Protein 6P5S (pdb70)

Radius of gyration: 21.49 Å; Cα contacts (8 Å, |Δi|>4): 583; chains: 1; bounding box: 45×67×58 Å

Secondary structure (DSSP, 8-state):
----SS-EE-SS-EEEEEEEEE--EEEEEEETTSS-EEEEEE--HHHHHHHHHHHHHTS-HHHHTBPPEEEEEE--EEEEEE---EEHHHHHHHTTTPPPPHHHHHHHHHHHHHHHHHHHHTTEE----SGGGEEEEETTTEEEEEEE---TT-EE-----GGG--HHHHHT----TTHHHHHHHHHHHHHHHSS-S---SSHHHHHHHHHHHH-PPPHHHHTT-SSGGGTEEES------EEEPPHHHHHHHH-PPP----S---SSGGGGTTTT--S---HHHHHHHHHHHHHHHHHHHHHT-SSGGGSPPHHHHHTSHHHH-GGGGG-

InterPro domains:
  IPR000719 Protein kinase domain [PF00069] (199-527)
  IPR000719 Protein kinase domain [PS50011] (199-527)
  IPR000719 Protein kinase domain [SM00220] (199-527)
  IPR008271 Serine/threonine-protein kinase, active site [PS00108] (320-332)
  IPR011009 Protein kinase-like domain superfamily [SSF56112] (190-537)
  IPR017441 Protein kinase, ATP binding site [PS00107] (205-228)
  IPR050494 Serine/threonine and dual-specificity kinase [PTHR24058] (128-528)

Foldseek 3Di:
DDDDDWKDDFPPFIWTFDAWDDPCGKTWTDGPPDPFIKIKRQHVLVVQQVVVLVVCQPPDCLVLQAWHWDDWDPPSIMIITGDFDAFQLVVLVVVVLAADALVLLQVLLLSNLSNLVVQVVVQKAQQADARRQKTHRDCPPRNSRIHGYDSSVMDGLCGYDLLLAALCNLQAHRDGNLSVLSSSLQRSVSNRRSHGQQPWPDSLSRQVLLCQAANHPDPVSLVRGPNNVLFWDQPDDVVTPIDGDDQVRNCVVPVDHGDDDDPDRHNYLVVSLPPPDDPPDDDPRVVLSSLLSVQSSVLSVLSNPRPSVSHDHSVVSCVGCNNVVPSVVVD

Structure (mmCIF, N/CA/C/O backbone):
data_6P5S
#
_entry.id   6P5S
#
_cell.length_a   130.155
_cell.length_b   130.155
_cell.length_c   52.253
_cell.angle_alpha   90.00
_cell.angle_beta   90.00
_cell.angle_gamma   120.00
#
_symmetry.space_group_name_H-M   'P 62'
#
loop_
_entity.id
_entity.type
_entity.pdbx_description
1 polymer 'Homeodomain-interacting protein kinase 2'
2 non-polymer '5-[(3-chlorophenyl)amino]benzo[c][2,6]naphthyridine-8-carboxylic acid'
3 water water
#
loop_
_atom_site.group_PDB
_atom_site.id
_atom_site.type_symbol
_atom_site.label_atom_id
_atom_site.label_alt_id
_atom_site.label_comp_id
_atom_site.label_asym_id
_atom_site.label_entity_id
_atom_site.label_seq_id
_atom_site.pdbx_PDB_ins_code
_atom_site.Cartn_x
_atom_site.Cartn_y
_atom_site.Cartn_z
_atom_site.occupancy
_atom_site.B_iso_or_equiv
_atom_site.auth_seq_id
_atom_site.auth_comp_id
_atom_site.auth_asym_id
_atom_site.auth_atom_id
_atom_site.pdbx_PDB_model_num
ATOM 1 N N . GLN A 1 28 ? -39.001 35.004 -26.392 1.00 103.95 185 GLN A N 1
ATOM 2 C CA . GLN A 1 28 ? -37.705 35.519 -25.971 1.00 106.49 185 GLN A CA 1
ATOM 3 C C . GLN A 1 28 ? -37.535 36.992 -26.365 1.00 117.35 185 GLN A C 1
ATOM 4 O O . GLN A 1 28 ? -36.605 37.668 -25.920 1.00 111.53 185 GLN A O 1
ATOM 6 N N . LEU A 1 29 ? -38.448 37.469 -27.202 1.00 126.81 186 LEU A N 1
ATOM 7 C CA . LEU A 1 29 ? -38.599 38.889 -27.549 1.00 133.28 186 LEU A CA 1
ATOM 8 C C . LEU A 1 29 ? -37.303 39.438 -28.168 1.00 136.87 186 LEU A C 1
ATOM 9 O O . LEU A 1 29 ? -36.579 38.711 -28.858 1.00 143.73 186 LEU A O 1
ATOM 14 N N . VAL A 1 30 ? -37.013 40.725 -27.942 1.00 127.10 187 VAL A N 1
ATOM 15 C CA . VAL A 1 30 ? -35.911 41.414 -28.611 1.00 122.99 187 VAL A CA 1
ATOM 16 C C . VAL A 1 30 ? -35.610 42.714 -27.859 1.00 120.57 187 VAL A C 1
ATOM 17 O O . VAL A 1 30 ? -36.118 42.921 -26.752 1.00 117.34 187 VAL A O 1
ATOM 21 N N . GLN A 1 31 ? -34.780 43.595 -28.434 1.00 116.89 188 GLN A N 1
ATOM 22 C CA . GLN A 1 31 ? -34.307 44.789 -27.741 1.00 116.90 188 GLN A CA 1
ATOM 23 C C . GLN A 1 31 ? -34.403 46.008 -28.655 1.00 116.23 188 GLN A C 1
ATOM 24 O O . GLN A 1 31 ? -34.839 45.911 -29.807 1.00 118.53 188 GLN A O 1
ATOM 26 N N . HIS A 1 32 ? -33.988 47.162 -28.100 1.00 107.77 189 HIS A N 1
ATOM 27 C CA . HIS A 1 32 ? -33.842 48.475 -28.741 1.00 108.88 189 HIS A CA 1
ATOM 28 C C . HIS A 1 32 ? -34.050 49.575 -27.703 1.00 110.83 189 HIS A C 1
ATOM 29 O O . HIS A 1 32 ? -33.134 49.882 -26.932 1.00 107.32 189 HIS A O 1
ATOM 31 N N . GLU A 1 33 ? -35.252 50.165 -27.674 1.00 112.29 190 GLU A N 1
ATOM 32 C CA . GLU A 1 33 ? -35.591 51.231 -26.737 1.00 105.62 190 GLU A CA 1
ATOM 33 C C . GLU A 1 33 ? -37.116 51.359 -26.641 1.00 112.70 190 GLU A C 1
ATOM 34 O O . GLU A 1 33 ? -37.814 51.181 -27.641 1.00 113.07 190 GLU A O 1
ATOM 40 N N . VAL A 1 34 ? -37.620 51.579 -25.412 1.00 116.31 191 VAL A N 1
ATOM 41 C CA . VAL A 1 34 ? -38.995 51.990 -25.070 1.00 116.76 191 VAL A CA 1
ATOM 42 C C . VAL A 1 34 ? -40.029 50.855 -25.122 1.00 119.24 191 VAL A C 1
ATOM 43 O O . VAL A 1 34 ? -39.912 49.932 -25.934 1.00 117.27 191 VAL A O 1
ATOM 47 N N . LEU A 1 35 ? -41.036 50.926 -24.235 1.00 117.83 192 LEU A N 1
ATOM 48 C CA . LEU A 1 35 ? -42.198 50.042 -24.088 1.00 111.39 192 LEU A CA 1
ATOM 49 C C . LEU A 1 35 ? -43.293 50.836 -23.377 1.00 112.49 192 LEU A C 1
ATOM 50 O O . LEU A 1 35 ? -43.004 51.817 -22.690 1.00 112.94 192 LEU A O 1
ATOM 52 N N . CYS A 1 36 ? -44.549 50.405 -23.532 1.00 110.44 193 CYS A N 1
ATOM 53 C CA . CYS A 1 36 ? -45.708 51.205 -23.127 1.00 102.20 193 CYS A CA 1
ATOM 54 C C . CYS A 1 36 ? -46.557 50.455 -22.108 1.00 92.45 193 CYS A C 1
ATOM 55 O O . CYS A 1 36 ? -47.058 49.364 -22.393 1.00 96.17 193 CYS A O 1
ATOM 57 N N . SER A 1 37 ? -46.759 51.062 -20.947 1.00 91.41 194 SER A N 1
ATOM 58 C CA . SER A 1 37 ? -47.533 50.453 -19.876 1.00 97.45 194 SER A CA 1
ATOM 59 C C . SER A 1 37 ? -49.013 50.819 -19.959 1.00 106.16 194 SER A C 1
ATOM 60 O O . SER A 1 37 ? -49.439 51.657 -20.757 1.00 108.79 194 SER A O 1
ATOM 63 N N . MET A 1 38 ? -49.805 50.170 -19.100 1.00 106.35 195 MET A N 1
ATOM 64 C CA . MET A 1 38 ? -51.189 50.584 -18.919 1.00 108.75 195 MET A CA 1
ATOM 65 C C . MET A 1 38 ? -51.292 51.934 -18.213 1.00 109.88 195 MET A C 1
ATOM 66 O O . MET A 1 38 ? -52.330 52.593 -18.316 1.00 109.19 195 MET A O 1
ATOM 68 N N . THR A 1 39 ? -50.237 52.364 -17.506 1.00 111.24 196 THR A N 1
ATOM 69 C CA . THR A 1 39 ? -50.254 53.621 -16.758 1.00 106.90 196 THR A CA 1
ATOM 70 C C . THR A 1 39 ? -49.019 54.508 -16.951 1.00 101.44 196 THR A C 1
ATOM 71 O O . THR A 1 39 ? -49.108 55.708 -16.667 1.00 100.03 196 THR A O 1
ATOM 75 N N . ASN A 1 40 ? -47.884 53.978 -17.408 1.00 100.51 197 ASN A N 1
ATOM 76 C CA . ASN A 1 40 ? -46.676 54.780 -17.617 1.00 95.83 197 ASN A CA 1
ATOM 77 C C . ASN A 1 40 ? -46.037 54.363 -18.936 1.00 90.51 197 ASN A C 1
ATOM 78 O O . ASN A 1 40 ? -46.579 53.548 -19.684 1.00 88.57 197 ASN A O 1
ATOM 83 N N . THR A 1 41 ? -44.864 54.926 -19.223 1.00 90.50 198 THR A N 1
ATOM 84 C CA . THR A 1 41 ? -44.050 54.503 -20.355 1.00 87.77 198 THR A CA 1
ATOM 85 C C . THR A 1 41 ? -42.606 54.319 -19.897 1.00 84.15 198 THR A C 1
ATOM 86 O O . THR A 1 41 ? -42.086 55.106 -19.099 1.00 79.88 198 THR A O 1
ATOM 90 N N . TYR A 1 42 ? -41.963 53.273 -20.412 1.00 81.74 199 TYR A N 1
ATOM 91 C CA . TYR A 1 42 ? -40.668 52.818 -19.923 1.00 81.39 199 TYR A CA 1
ATOM 92 C C . TYR A 1 42 ? -39.680 52.729 -21.077 1.00 85.28 199 TYR A C 1
ATOM 93 O O . TYR A 1 42 ? -39.856 51.904 -21.977 1.00 89.08 199 TYR A O 1
ATOM 102 N N . GLU A 1 43 ? -38.635 53.558 -21.042 1.00 79.08 200 GLU A N 1
ATOM 103 C CA . GLU A 1 43 ? -37.562 53.498 -22.030 1.00 73.60 200 GLU A CA 1
ATOM 104 C C . GLU A 1 43 ? -36.476 52.540 -21.548 1.00 78.03 200 GLU A C 1
ATOM 105 O O . GLU A 1 43 ? -35.944 52.698 -20.443 1.00 74.81 200 GLU A O 1
ATOM 111 N N . VAL A 1 44 ? -36.141 51.549 -22.366 1.00 83.23 201 VAL A N 1
ATOM 112 C CA . VAL A 1 44 ? -35.147 50.570 -21.946 1.00 86.52 201 VAL A CA 1
ATOM 113 C C . VAL A 1 44 ? -33.751 51.143 -22.144 1.00 85.29 201 VAL A C 1
ATOM 114 O O . VAL A 1 44 ? -33.493 51.915 -23.074 1.00 80.61 201 VAL A O 1
ATOM 118 N N . LEU A 1 45 ? -32.844 50.793 -21.236 1.00 86.04 202 LEU A N 1
ATOM 119 C CA . LEU A 1 45 ? -31.498 51.340 -21.298 1.00 88.48 202 LEU A CA 1
ATOM 120 C C . LEU A 1 45 ? -30.471 50.214 -21.282 1.00 82.96 202 LEU A C 1
ATOM 121 O O . LEU A 1 45 ? -29.371 50.371 -21.817 1.00 89.66 202 LEU A O 1
ATOM 126 N N . GLU A 1 46 ? -30.812 49.078 -20.677 1.00 74.36 203 GLU A N 1
ATOM 127 C CA . GLU A 1 46 ? -29.811 48.044 -20.452 1.00 78.32 203 GLU A CA 1
ATOM 128 C C . GLU A 1 46 ? -30.472 46.704 -20.180 1.00 73.99 203 GLU A C 1
ATOM 129 O O . GLU A 1 46 ? -31.403 46.608 -19.375 1.00 75.04 203 GLU A O 1
ATOM 135 N N . PHE A 1 47 ? -29.948 45.673 -20.840 1.00 68.58 204 PHE A N 1
ATOM 136 C CA . PHE A 1 47 ? -30.301 44.289 -20.569 1.00 60.22 204 PHE A CA 1
ATOM 137 C C . PHE A 1 47 ? -29.628 43.837 -19.281 1.00 69.20 204 PHE A C 1
ATOM 138 O O . PHE A 1 47 ? -28.476 44.193 -19.011 1.00 75.66 204 PHE A O 1
ATOM 146 N N . LEU A 1 48 ? -30.362 43.064 -18.473 1.00 69.79 205 LEU A N 1
ATOM 147 C CA . LEU A 1 48 ? -29.852 42.597 -17.191 1.00 68.55 205 LEU A CA 1
ATOM 148 C C . LEU A 1 48 ? -29.635 41.088 -17.098 1.00 65.71 205 LEU A C 1
ATOM 149 O O . LEU A 1 48 ? -28.800 40.665 -16.298 1.00 75.20 205 LEU A O 1
ATOM 154 N N . GLY A 1 49 ? -30.360 40.271 -17.851 1.00 69.45 206 GLY A N 1
ATOM 155 C CA . GLY A 1 49 ? -30.145 38.835 -17.793 1.00 75.13 206 GLY A CA 1
ATOM 156 C C . GLY A 1 49 ? -31.349 38.045 -18.258 1.00 78.42 206 GLY A C 1
ATOM 157 O O . GLY A 1 49 ? -32.472 38.549 -18.349 1.00 79.46 206 GLY A O 1
ATOM 158 N N . ARG A 1 50 ? -31.100 36.765 -18.553 1.00 80.69 207 ARG A N 1
ATOM 159 C CA . ARG A 1 50 ? -32.119 35.877 -19.120 1.00 83.64 207 ARG A CA 1
ATOM 160 C C . ARG A 1 50 ? -32.520 34.808 -18.115 1.00 80.51 207 ARG A C 1
ATOM 161 O O . ARG A 1 50 ? -31.715 34.414 -17.275 1.00 74.91 207 ARG A O 1
ATOM 163 N N . GLY A 1 54 ? -37.838 33.648 -18.029 1.00 101.21 211 GLY A N 1
ATOM 164 C CA . GLY A 1 54 ? -37.923 34.879 -18.799 1.00 104.86 211 GLY A CA 1
ATOM 165 C C . GLY A 1 54 ? -36.677 35.751 -18.709 1.00 108.00 211 GLY A C 1
ATOM 166 O O . GLY A 1 54 ? -35.623 35.273 -18.290 1.00 116.49 211 GLY A O 1
ATOM 167 N N . GLN A 1 55 ? -36.798 37.024 -19.096 1.00 98.35 212 GLN A N 1
ATOM 168 C CA . GLN A 1 55 ? -35.701 37.989 -19.080 1.00 85.39 212 GLN A CA 1
ATOM 169 C C . GLN A 1 55 ? -36.060 39.209 -18.224 1.00 78.27 212 GLN A C 1
ATOM 170 O O . GLN A 1 55 ? -37.230 39.475 -17.932 1.00 69.84 212 GLN A O 1
ATOM 172 N N . VAL A 1 56 ? -35.036 39.987 -17.862 1.00 61.68 213 VAL A N 1
ATOM 173 C CA . VAL A 1 56 ? -35.199 41.173 -17.022 1.00 59.55 213 VAL A CA 1
ATOM 174 C C . VAL A 1 56 ? -34.406 42.330 -17.624 1.00 63.10 213 VAL A C 1
ATOM 175 O O . VAL A 1 56 ? -33.227 42.177 -17.959 1.00 65.80 213 VAL A O 1
ATOM 179 N N . VAL A 1 57 ? -35.035 43.495 -17.735 1.00 66.49 214 VAL A N 1
ATOM 180 C CA . VAL A 1 57 ? -34.404 44.646 -18.363 1.00 72.67 214 VAL A CA 1
ATOM 181 C C . VAL A 1 57 ? -34.553 45.876 -17.470 1.00 72.61 214 VAL A C 1
ATOM 182 O O . VAL A 1 57 ? -35.540 46.030 -16.741 1.00 70.84 214 VAL A O 1
ATOM 186 N N . LYS A 1 58 ? -33.543 46.748 -17.523 1.00 67.23 215 LYS A N 1
ATOM 187 C CA . LYS A 1 58 ? -33.518 47.995 -16.774 1.00 63.14 215 LYS A CA 1
ATOM 188 C C . LYS A 1 58 ? -34.148 49.098 -17.619 1.00 74.03 215 LYS A C 1
ATOM 189 O O . LYS A 1 58 ? -33.691 49.354 -18.737 1.00 81.50 215 LYS A O 1
ATOM 195 N N . CYS A 1 59 ? -35.192 49.753 -17.090 1.00 71.47 216 CYS A N 1
ATOM 196 C CA . CYS A 1 59 ? -35.905 50.799 -17.818 1.00 65.46 216 CYS A CA 1
ATOM 197 C C . CYS A 1 59 ? -36.103 52.066 -16.997 1.00 70.16 216 CYS A C 1
ATOM 198 O O . CYS A 1 59 ? -36.243 52.040 -15.769 1.00 65.34 216 CYS A O 1
ATOM 201 N N . TRP A 1 60 ? -36.136 53.183 -17.721 1.00 75.50 217 TRP A N 1
ATOM 202 C CA . TRP A 1 60 ? -36.398 54.494 -17.154 1.00 74.82 217 TRP A CA 1
ATOM 203 C C . TRP A 1 60 ? -37.901 54.740 -17.144 1.00 77.26 217 TRP A C 1
ATOM 204 O O . TRP A 1 60 ? -38.548 54.685 -18.194 1.00 83.11 217 TRP A O 1
ATOM 215 N N . LYS A 1 61 ? -38.457 55.002 -15.965 1.00 71.78 218 LYS A N 1
ATOM 216 C CA . LYS A 1 61 ? -39.862 55.386 -15.872 1.00 71.62 218 LYS A CA 1
ATOM 217 C C . LYS A 1 61 ? -39.987 56.799 -16.428 1.00 72.19 218 LYS A C 1
ATOM 218 O O . LYS A 1 61 ? -39.668 57.775 -15.747 1.00 69.80 218 LYS A O 1
ATOM 224 N N . ARG A 1 62 ? -40.413 56.911 -17.684 1.00 76.33 219 ARG A N 1
ATOM 225 C CA . ARG A 1 62 ? -40.459 58.212 -18.346 1.00 80.00 219 ARG A CA 1
ATOM 226 C C . ARG A 1 62 ? -41.274 59.211 -17.536 1.00 77.25 219 ARG A C 1
ATOM 227 O O . ARG A 1 62 ? -42.326 58.879 -16.985 1.00 82.19 219 ARG A O 1
ATOM 229 N N . GLY A 1 63 ? -40.765 60.441 -17.455 1.00 76.68 220 GLY A N 1
ATOM 230 C CA . GLY A 1 63 ? -41.402 61.507 -16.715 1.00 80.36 220 GLY A CA 1
ATOM 231 C C . GLY A 1 63 ? -40.994 61.598 -15.264 1.00 84.12 220 GLY A C 1
ATOM 232 O O . GLY A 1 63 ? -41.379 62.561 -14.588 1.00 92.17 220 GLY A O 1
ATOM 233 N N . THR A 1 64 ? -40.226 60.629 -14.764 1.00 82.89 221 THR A N 1
ATOM 234 C CA . THR A 1 64 ? -39.823 60.554 -13.365 1.00 74.37 221 THR A CA 1
ATOM 235 C C . THR A 1 64 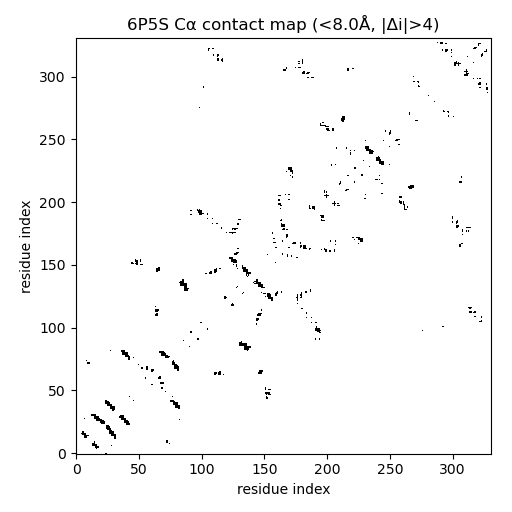? -38.311 60.429 -13.269 1.00 72.87 221 THR A C 1
ATOM 236 O O . THR A 1 64 ? -37.593 60.397 -14.279 1.00 70.34 221 THR A O 1
ATOM 240 N N . ASN A 1 65 ? -37.849 60.325 -12.020 1.00 63.94 222 ASN A N 1
ATOM 241 C CA . ASN A 1 65 ? -36.470 60.051 -11.652 1.00 59.52 222 ASN A CA 1
ATOM 242 C C . ASN A 1 65 ? -36.248 58.586 -11.288 1.00 63.54 222 ASN A C 1
ATOM 243 O O . ASN A 1 65 ? -35.254 58.260 -10.634 1.00 63.79 222 ASN A O 1
ATOM 248 N N . GLU A 1 66 ? -37.150 57.703 -11.685 1.00 63.75 223 GLU A N 1
ATOM 249 C CA . GLU A 1 66 ? -37.108 56.310 -11.261 1.00 58.86 223 GLU A CA 1
ATOM 250 C C . GLU A 1 66 ? -36.539 55.432 -12.367 1.00 61.41 223 GLU A C 1
ATOM 251 O O . GLU A 1 66 ? -36.943 55.541 -13.537 1.00 58.74 223 GLU A O 1
ATOM 253 N N . ILE A 1 67 ? -35.598 54.575 -11.989 1.00 61.76 224 ILE A N 1
ATOM 254 C CA . ILE A 1 67 ? -35.179 53.433 -12.787 1.00 57.86 224 ILE A CA 1
ATOM 255 C C . ILE A 1 67 ? -35.838 52.197 -12.198 1.00 59.14 224 ILE A C 1
ATOM 256 O O . ILE A 1 67 ? -35.869 52.034 -10.971 1.00 61.04 224 ILE A O 1
ATOM 261 N N . VAL A 1 68 ? -36.371 51.327 -13.064 1.00 56.65 225 VAL A N 1
ATOM 262 C CA . VAL A 1 68 ? -37.099 50.141 -12.639 1.00 56.84 225 VAL A CA 1
ATOM 263 C C . VAL A 1 68 ? -36.587 48.931 -13.408 1.00 60.51 225 VAL A C 1
ATOM 264 O O . VAL A 1 68 ? -35.933 49.053 -14.444 1.00 62.84 225 VAL A O 1
ATOM 268 N N . ALA A 1 69 ? -36.859 47.751 -12.859 1.00 60.76 226 ALA A N 1
ATOM 269 C CA . ALA A 1 69 ? -36.522 46.487 -13.495 1.00 59.79 226 ALA A CA 1
ATOM 270 C C . ALA A 1 69 ? -37.806 45.846 -13.972 1.00 69.38 226 ALA A C 1
ATOM 271 O O . ALA A 1 69 ? -38.724 45.630 -13.172 1.00 61.76 226 ALA A O 1
ATOM 273 N N . ILE A 1 70 ? -37.869 45.551 -15.271 1.00 72.14 227 ILE A N 1
ATOM 274 C CA . ILE A 1 70 ? -39.036 44.924 -15.868 1.00 74.32 227 ILE A CA 1
ATOM 275 C C . ILE A 1 70 ? -38.659 43.514 -16.281 1.00 68.76 227 ILE A C 1
ATOM 276 O O . ILE A 1 70 ? -37.651 43.304 -16.967 1.00 70.07 227 ILE A O 1
ATOM 281 N N . LYS A 1 71 ? -39.476 42.555 -15.864 1.00 64.73 228 LYS A N 1
ATOM 282 C CA . LYS A 1 71 ? -39.298 41.148 -16.174 1.00 68.08 228 LYS A CA 1
ATOM 283 C C . LYS A 1 71 ? -40.323 40.734 -17.220 1.00 75.24 228 LYS A C 1
ATOM 284 O O . LYS A 1 71 ? -41.515 41.040 -17.093 1.00 71.09 228 LYS A O 1
ATOM 290 N N . ILE A 1 72 ? -39.853 40.045 -18.249 1.00 81.52 229 ILE A N 1
ATOM 291 C CA . ILE A 1 72 ? -40.656 39.709 -19.419 1.00 78.10 229 ILE A CA 1
ATOM 292 C C . ILE A 1 72 ? -40.640 38.188 -19.554 1.00 77.33 229 ILE A C 1
ATOM 293 O O . ILE A 1 72 ? -39.601 37.594 -19.866 1.00 76.00 229 ILE A O 1
ATOM 298 N N . LEU A 1 73 ? -41.778 37.555 -19.263 1.00 89.97 230 LEU A N 1
ATOM 299 C CA . LEU A 1 73 ? -41.835 36.101 -19.053 1.00 94.30 230 LEU A CA 1
ATOM 300 C C . LEU A 1 73 ? -41.987 35.285 -20.341 1.00 93.79 230 LEU A C 1
ATOM 301 O O . LEU A 1 73 ? -42.059 35.833 -21.437 1.00 98.31 230 LEU A O 1
ATOM 303 N N . ARG A 1 81 ? -48.472 28.668 -17.664 1.00 101.28 238 ARG A N 1
ATOM 304 C CA . ARG A 1 81 ? -49.092 28.502 -16.352 1.00 102.89 238 ARG A CA 1
ATOM 305 C C . ARG A 1 81 ? -48.156 28.914 -15.213 1.00 109.26 238 ARG A C 1
ATOM 306 O O . ARG A 1 81 ? -48.619 29.290 -14.132 1.00 108.17 238 ARG A O 1
ATOM 308 N N . GLN A 1 82 ? -46.841 28.832 -15.453 1.00 113.76 239 GLN A N 1
ATOM 309 C CA . GLN A 1 82 ? -45.862 29.302 -14.475 1.00 109.63 239 GLN A CA 1
ATOM 310 C C . GLN A 1 82 ? -45.873 30.819 -14.334 1.00 113.41 239 GLN A C 1
ATOM 311 O O . GLN A 1 82 ? -45.425 31.339 -13.307 1.00 117.17 239 GLN A O 1
ATOM 313 N N . GLY A 1 83 ? -46.355 31.535 -15.346 1.00 112.67 240 GLY A N 1
ATOM 314 C CA . GLY A 1 83 ? -46.526 32.969 -15.249 1.00 109.53 240 GLY A CA 1
ATOM 315 C C . GLY A 1 83 ? -47.821 33.316 -14.547 1.00 105.58 240 GLY A C 1
ATOM 316 O O . GLY A 1 83 ? -47.904 34.309 -13.819 1.00 103.53 240 GLY A O 1
ATOM 317 N N . GLN A 1 84 ? -48.844 32.489 -14.757 1.00 103.39 241 GLN A N 1
ATOM 318 C CA . GLN A 1 84 ? -50.107 32.692 -14.058 1.00 103.41 241 GLN A CA 1
ATOM 319 C C . GLN A 1 84 ? -49.927 32.555 -12.550 1.00 101.85 241 GLN A C 1
ATOM 320 O O . GLN A 1 84 ? -50.431 33.380 -11.780 1.00 100.28 241 GLN A O 1
ATOM 322 N N . ILE A 1 85 ? -49.201 31.520 -12.106 1.00 98.49 242 ILE A N 1
ATOM 323 C CA . ILE A 1 85 ? -48.968 31.352 -10.672 1.00 96.54 242 ILE A CA 1
ATOM 324 C C . ILE A 1 85 ? -48.150 32.521 -10.128 1.00 90.97 242 ILE A C 1
ATOM 325 O O . ILE A 1 85 ? -48.407 33.014 -9.021 1.00 88.31 242 ILE A O 1
ATOM 330 N N . GLU A 1 86 ? -47.186 33.014 -10.912 1.00 85.35 243 GLU A N 1
ATOM 331 C CA . GLU A 1 86 ? -46.340 34.105 -10.444 1.00 83.72 243 GLU A CA 1
ATOM 332 C C . GLU A 1 86 ? -47.154 35.375 -10.224 1.00 87.88 243 GLU A C 1
ATOM 333 O O . GLU A 1 86 ? -47.145 35.952 -9.131 1.00 85.43 243 GLU A O 1
ATOM 339 N N . VAL A 1 87 ? -47.872 35.820 -11.263 1.00 92.04 244 VAL A N 1
ATOM 340 C CA . VAL A 1 87 ? -48.647 37.060 -11.185 1.00 85.47 244 VAL A CA 1
ATOM 341 C C . VAL A 1 87 ? -49.643 37.003 -10.035 1.00 83.72 244 VAL A C 1
ATOM 342 O O . VAL A 1 87 ? -49.835 37.988 -9.313 1.00 84.84 244 VAL A O 1
ATOM 346 N N . SER A 1 88 ? -50.293 35.853 -9.846 1.00 86.51 245 SER A N 1
ATOM 347 C CA . SER A 1 88 ? -51.238 35.724 -8.744 1.00 91.42 245 SER A CA 1
ATOM 348 C C . SER A 1 88 ? -50.550 35.946 -7.403 1.00 90.84 245 SER A C 1
ATOM 349 O O . SER A 1 88 ? -51.072 36.655 -6.536 1.00 90.07 245 SER A O 1
ATOM 352 N N . ILE A 1 89 ? -49.371 35.352 -7.218 1.00 89.61 246 ILE A N 1
ATOM 353 C CA . ILE A 1 89 ? -48.661 35.486 -5.948 1.00 84.76 246 ILE A CA 1
ATOM 354 C C . ILE A 1 89 ? -48.135 36.905 -5.786 1.00 80.16 246 ILE A C 1
ATOM 355 O O . ILE A 1 89 ? -48.204 37.487 -4.695 1.00 79.79 246 ILE A O 1
ATOM 360 N N . LEU A 1 90 ? -47.610 37.490 -6.866 1.00 76.65 247 LEU A N 1
ATOM 361 C CA . LEU A 1 90 ? -47.245 38.901 -6.825 1.00 74.24 247 LEU A CA 1
ATOM 362 C C . LEU A 1 90 ? -48.449 39.760 -6.461 1.00 81.24 247 LEU A C 1
ATOM 363 O O . LEU A 1 90 ? -48.320 40.747 -5.726 1.00 76.12 247 LEU A O 1
ATOM 368 N N . ALA A 1 91 ? -49.633 39.383 -6.952 1.00 85.24 248 ALA A N 1
ATOM 369 C CA . ALA A 1 91 ? -50.856 40.102 -6.611 1.00 91.18 248 ALA A CA 1
ATOM 370 C C . ALA A 1 91 ? -51.197 39.945 -5.132 1.00 91.33 248 ALA A C 1
ATOM 371 O O . ALA A 1 91 ? -51.484 40.932 -4.446 1.00 90.39 248 ALA A O 1
ATOM 373 N N . ARG A 1 92 ? -51.161 38.709 -4.617 1.00 88.18 249 ARG A N 1
ATOM 374 C CA . ARG A 1 92 ? -51.448 38.485 -3.202 1.00 83.59 249 ARG A CA 1
ATOM 375 C C . ARG A 1 92 ? -50.446 39.183 -2.289 1.00 89.21 249 ARG A C 1
ATOM 376 O O . ARG A 1 92 ? -50.759 39.424 -1.118 1.00 91.68 249 ARG A O 1
ATOM 378 N N . LEU A 1 93 ? -49.251 39.510 -2.792 1.00 89.68 250 LEU A N 1
ATOM 379 C CA . LEU A 1 93 ? -48.265 40.275 -2.033 1.00 87.11 250 LEU A CA 1
ATOM 380 C C . LEU A 1 93 ? -48.316 41.770 -2.323 1.00 87.43 250 LEU A C 1
ATOM 381 O O . LEU A 1 93 ? -47.896 42.562 -1.476 1.00 78.80 250 LEU A O 1
ATOM 386 N N . SER A 1 94 ? -48.808 42.164 -3.500 1.00 94.08 251 SER A N 1
ATOM 387 C CA . SER A 1 94 ? -48.995 43.576 -3.816 1.00 93.12 251 SER A CA 1
ATOM 388 C C . SER A 1 94 ? -49.768 44.303 -2.724 1.00 94.06 251 SER A C 1
ATOM 389 O O . SER A 1 94 ? -49.558 45.503 -2.497 1.00 87.53 251 SER A O 1
ATOM 392 N N . THR A 1 95 ? -50.673 43.599 -2.042 1.00 94.60 252 THR A N 1
ATOM 393 C CA . THR A 1 95 ? -51.440 44.181 -0.951 1.00 96.74 252 THR A CA 1
ATOM 394 C C . THR A 1 95 ? -50.668 44.232 0.358 1.00 93.48 252 THR A C 1
ATOM 395 O O . THR A 1 95 ? -51.128 44.892 1.296 1.00 82.01 252 THR A O 1
ATOM 399 N N . GLU A 1 96 ? -49.527 43.556 0.450 1.00 98.13 253 GLU A N 1
ATOM 400 C CA . GLU A 1 96 ? -48.718 43.558 1.658 1.00 100.13 253 GLU A CA 1
ATOM 401 C C . GLU A 1 96 ? -47.614 44.604 1.549 1.00 97.32 253 GLU A C 1
ATOM 402 O O . GLU A 1 96 ? -47.340 45.158 0.480 1.00 93.43 253 GLU A O 1
ATOM 408 N N . SER A 1 97 ? -46.975 44.874 2.684 1.00 95.19 254 SER A N 1
ATOM 409 C CA . SER A 1 97 ? -45.938 45.899 2.752 1.00 87.24 254 SER A CA 1
ATOM 410 C C . SER A 1 97 ? -44.604 45.300 2.313 1.00 84.16 254 SER A C 1
ATOM 411 O O . SER A 1 97 ? -43.927 44.613 3.084 1.00 87.65 254 SER A O 1
ATOM 414 N N . ALA A 1 98 ? -44.214 45.587 1.069 1.00 76.95 255 ALA A N 1
ATOM 415 C CA . ALA A 1 98 ? -42.950 45.079 0.543 1.00 78.46 255 ALA A CA 1
ATOM 416 C C . ALA A 1 98 ? -41.768 45.541 1.382 1.00 79.64 255 ALA A C 1
ATOM 417 O O . ALA A 1 98 ? -40.828 44.775 1.617 1.00 77.68 255 ALA A O 1
ATOM 419 N N . ASP A 1 99 ? -41.791 46.791 1.842 1.00 80.19 256 ASP A N 1
ATOM 420 C CA . ASP A 1 99 ? -40.653 47.288 2.605 1.00 75.71 256 ASP A CA 1
ATOM 421 C C . ASP A 1 99 ? -40.634 46.704 4.008 1.00 68.38 256 ASP A C 1
ATOM 422 O O . ASP A 1 99 ? -39.559 46.415 4.543 1.00 73.15 256 ASP A O 1
ATOM 427 N N . ASP A 1 100 ? -41.806 46.510 4.616 1.00 70.50 257 ASP A N 1
ATOM 428 C CA . ASP A 1 100 ? -41.847 45.968 5.972 1.00 69.63 257 ASP A CA 1
ATOM 429 C C . ASP A 1 100 ? -41.363 44.525 6.007 1.00 66.71 257 ASP A C 1
ATOM 430 O O . ASP A 1 100 ? -40.667 44.121 6.946 1.00 73.31 257 ASP A O 1
ATOM 435 N N . TYR A 1 101 ? -41.724 43.727 5.006 1.00 65.34 258 TYR A N 1
ATOM 436 C CA . TYR A 1 101 ? -41.397 42.306 5.025 1.00 63.16 258 TYR A CA 1
ATOM 437 C C . TYR A 1 101 ? -40.240 41.954 4.106 1.00 60.32 258 TYR A C 1
ATOM 438 O O . TYR A 1 101 ? -39.938 40.773 3.940 1.00 60.82 258 TYR A O 1
ATOM 447 N N . ASN A 1 102 ? -39.589 42.950 3.507 1.00 60.90 259 ASN A N 1
ATOM 448 C CA . ASN A 1 102 ? -38.327 42.767 2.795 1.00 60.93 259 ASN A CA 1
ATOM 449 C C . ASN A 1 102 ? -38.465 41.873 1.572 1.00 65.72 259 ASN A C 1
ATOM 450 O O . ASN A 1 102 ? -37.558 41.111 1.251 1.00 65.15 259 ASN A O 1
ATOM 455 N N . PHE A 1 103 ? -39.578 41.952 0.863 1.00 64.76 260 PHE A N 1
ATOM 456 C CA . PHE A 1 103 ? -39.637 41.324 -0.440 1.00 65.25 260 PHE A CA 1
ATOM 457 C C . PHE A 1 103 ? -39.771 42.420 -1.486 1.00 64.88 260 PHE A C 1
ATOM 458 O O . PHE A 1 103 ? -40.199 43.536 -1.189 1.00 61.65 260 PHE A O 1
ATOM 466 N N . VAL A 1 104 ? -39.358 42.096 -2.709 1.00 55.64 261 VAL A N 1
ATOM 467 C CA . VAL A 1 104 ? -39.255 43.100 -3.758 1.00 51.19 261 VAL A CA 1
ATOM 468 C C . VAL A 1 104 ? -40.624 43.686 -4.091 1.00 53.71 261 VAL A C 1
ATOM 469 O O . VAL A 1 104 ? -41.636 42.979 -4.173 1.00 57.12 261 VAL A O 1
ATOM 473 N N . ARG A 1 105 ? -40.659 44.997 -4.281 1.00 54.87 262 ARG A N 1
ATOM 474 C CA . ARG A 1 105 ? -41.899 45.686 -4.605 1.00 63.32 262 ARG A CA 1
ATOM 475 C C . ARG A 1 105 ? -42.236 45.483 -6.083 1.00 65.23 262 ARG A C 1
ATOM 476 O O . ARG A 1 105 ? -41.425 45.792 -6.965 1.00 56.95 262 ARG A O 1
ATOM 484 N N . ALA A 1 106 ? -43.428 44.962 -6.352 1.00 65.84 263 ALA A N 1
ATOM 485 C CA . ALA A 1 106 ? -43.945 44.836 -7.709 1.00 71.87 263 ALA A CA 1
ATOM 486 C C . ALA A 1 106 ? -44.956 45.952 -7.950 1.00 76.27 263 ALA A C 1
ATOM 487 O O . ALA A 1 106 ? -45.927 46.084 -7.195 1.00 77.59 263 ALA A O 1
ATOM 489 N N . TYR A 1 107 ? -44.726 46.750 -8.996 1.00 77.96 264 TYR A N 1
ATOM 490 C CA . TYR A 1 107 ? -45.526 47.946 -9.248 1.00 84.04 264 TYR A CA 1
ATOM 491 C C . TYR A 1 107 ? -46.763 47.642 -10.086 1.00 90.87 264 TYR A C 1
ATOM 492 O O . TYR A 1 107 ? -47.893 47.873 -9.642 1.00 100.02 264 TYR A O 1
ATOM 501 N N . GLU A 1 108 ? -46.575 47.124 -11.297 1.00 85.71 265 GLU A N 1
ATOM 502 C CA . GLU A 1 108 ? -47.733 46.852 -12.128 1.00 87.40 265 GLU A CA 1
ATOM 503 C C . GLU A 1 108 ? -47.426 45.719 -13.089 1.00 95.49 265 GLU A C 1
ATOM 504 O O . GLU A 1 108 ? -46.269 45.443 -13.421 1.00 92.66 265 GLU A O 1
ATOM 510 N N . CYS A 1 109 ? -48.496 45.068 -13.528 1.00 102.99 266 CYS A N 1
ATOM 511 C CA . CYS A 1 109 ? -48.440 44.001 -14.510 1.00 105.36 266 CYS A CA 1
ATOM 512 C C . CYS A 1 109 ? -49.141 44.464 -15.781 1.00 111.05 266 CYS A C 1
ATOM 513 O O . CYS A 1 109 ? -50.184 45.123 -15.718 1.00 116.41 266 CYS A O 1
ATOM 516 N N . PHE A 1 110 ? -48.557 44.137 -16.933 1.00 111.41 267 PHE A N 1
ATOM 517 C CA . PHE A 1 110 ? -49.138 44.531 -18.211 1.00 114.59 267 PHE A CA 1
ATOM 518 C C . PHE A 1 110 ? -48.570 43.649 -19.311 1.00 116.01 267 PHE A C 1
ATOM 519 O O . PHE A 1 110 ? -47.360 43.417 -19.354 1.00 118.00 267 PHE A O 1
ATOM 527 N N . GLN A 1 111 ? -49.440 43.163 -20.193 1.00 113.03 268 GLN A N 1
ATOM 528 C CA . GLN A 1 111 ? -48.993 42.371 -21.329 1.00 110.46 268 GLN A CA 1
ATOM 529 C C . GLN A 1 111 ? -48.397 43.275 -22.407 1.00 111.67 268 GLN A C 1
ATOM 530 O O . GLN A 1 111 ? -48.746 44.452 -22.531 1.00 105.54 268 GLN A O 1
ATOM 532 N N . HIS A 1 112 ? -47.484 42.702 -23.194 1.00 117.85 269 HIS A N 1
ATOM 533 C CA . HIS A 1 112 ? -46.776 43.432 -24.251 1.00 119.75 269 HIS A CA 1
ATOM 534 C C . HIS A 1 112 ? -46.044 42.456 -25.183 1.00 124.32 269 HIS A C 1
ATOM 535 O O . HIS A 1 112 ? -46.539 42.098 -26.261 1.00 129.34 269 HIS A O 1
ATOM 542 N N . HIS A 1 115 ? -46.863 38.578 -24.529 1.00 117.67 272 HIS A N 1
ATOM 543 C CA . HIS A 1 115 ? -45.901 38.528 -23.426 1.00 116.41 272 HIS A CA 1
ATOM 544 C C . HIS A 1 115 ? -46.330 39.405 -22.229 1.00 106.73 272 HIS A C 1
ATOM 545 O O . HIS A 1 115 ? -46.639 40.587 -22.382 1.00 104.79 272 HIS A O 1
ATOM 552 N N . THR A 1 116 ? -46.349 38.813 -21.037 1.00 99.02 273 THR A N 1
ATOM 553 C CA . THR A 1 116 ? -46.737 39.520 -19.820 1.00 104.57 273 THR A CA 1
ATOM 554 C C . THR A 1 116 ? -45.497 40.068 -19.117 1.00 99.59 273 THR A C 1
ATOM 555 O O . THR A 1 116 ? -44.532 39.332 -18.890 1.00 87.18 273 THR A O 1
ATOM 559 N N . CYS A 1 117 ? -45.527 41.358 -18.780 1.00 114.02 274 CYS A N 1
ATOM 560 C CA . CYS A 1 117 ? -44.406 42.046 -18.149 1.00 113.39 274 CYS A CA 1
ATOM 561 C C . CYS A 1 117 ? -44.719 42.436 -16.712 1.00 113.00 274 CYS A C 1
ATOM 562 O O . CYS A 1 117 ? -45.869 42.710 -16.354 1.00 121.03 274 CYS A O 1
ATOM 565 N N . LEU A 1 118 ? -43.663 42.484 -15.901 1.00 102.01 275 LEU A N 1
ATOM 566 C CA . LEU A 1 118 ? -43.760 42.792 -14.481 1.00 90.68 275 LEU A CA 1
ATOM 567 C C . LEU A 1 118 ? -42.723 43.858 -14.143 1.00 76.64 275 LEU A C 1
ATOM 568 O O . LEU A 1 118 ? -41.533 43.684 -14.423 1.00 75.36 275 LEU A O 1
ATOM 573 N N . VAL A 1 119 ? -43.175 44.962 -13.563 1.00 64.77 276 VAL A N 1
ATOM 574 C CA . VAL A 1 119 ? -42.327 46.104 -13.239 1.00 71.06 276 VAL A CA 1
ATOM 575 C C . VAL A 1 119 ? -41.930 46.018 -11.766 1.00 68.81 276 VAL A C 1
ATOM 576 O O . VAL A 1 119 ? -42.795 45.933 -10.884 1.00 63.73 276 VAL A O 1
ATOM 580 N N . PHE A 1 120 ? -40.622 46.035 -11.491 1.00 60.64 277 PHE A N 1
ATOM 581 C CA . PHE A 1 120 ? -40.112 45.924 -10.125 1.00 60.26 277 PHE A CA 1
ATOM 582 C C . PHE A 1 120 ? -39.245 47.123 -9.788 1.00 59.99 277 PHE A C 1
ATOM 583 O O . PHE A 1 120 ? -38.661 47.754 -10.671 1.00 61.94 277 PHE A O 1
ATOM 591 N N . GLU A 1 121 ? -39.124 47.412 -8.492 1.00 56.39 278 GLU A N 1
ATOM 592 C CA . GLU A 1 121 ? -38.131 48.392 -8.082 1.00 60.49 278 GLU A CA 1
ATOM 593 C C . GLU A 1 121 ? -36.750 47.908 -8.501 1.00 54.97 278 GLU A C 1
ATOM 594 O O . GLU A 1 121 ? -36.502 46.700 -8.608 1.00 54.89 278 GLU A O 1
ATOM 600 N N . MET A 1 122 ? -35.856 48.867 -8.754 1.00 57.61 279 MET A N 1
ATOM 601 C CA . MET A 1 122 ? -34.466 48.573 -9.069 1.00 61.98 279 MET A CA 1
ATOM 602 C C . MET A 1 122 ? -33.675 48.336 -7.792 1.00 67.08 279 MET A C 1
ATOM 603 O O . MET A 1 122 ? -33.595 49.214 -6.932 1.00 63.73 279 MET A O 1
ATOM 608 N N . LEU A 1 123 ? -33.073 47.163 -7.698 1.00 66.58 280 LEU A N 1
ATOM 609 C CA . LEU A 1 123 ? -32.138 46.794 -6.651 1.00 60.87 280 LEU A CA 1
ATOM 610 C C . LEU A 1 123 ? -30.717 46.814 -7.212 1.00 66.16 280 LEU A C 1
ATOM 611 O O . LEU A 1 123 ? -30.501 46.841 -8.428 1.00 60.32 280 LEU A O 1
ATOM 616 N N . GLU A 1 124 ? -29.734 46.793 -6.315 1.00 60.13 281 GLU A N 1
ATOM 617 C CA . GLU A 1 124 ? -28.354 47.010 -6.741 1.00 62.96 281 GLU A CA 1
ATOM 618 C C . GLU A 1 124 ? -27.557 45.729 -7.013 1.00 58.40 281 GLU A C 1
ATOM 619 O O . GLU A 1 124 ? -26.999 45.571 -8.104 1.00 59.43 281 GLU A O 1
ATOM 625 N N . GLN A 1 125 ? -27.479 44.802 -6.061 1.00 55.97 282 GLN A N 1
ATOM 626 C CA . GLN A 1 125 ? -26.498 43.720 -6.157 1.00 53.97 282 GLN A CA 1
ATOM 627 C C . GLN A 1 125 ? -26.989 42.489 -5.404 1.00 47.87 282 GLN A C 1
ATOM 628 O O . GLN A 1 125 ? -27.420 42.594 -4.250 1.00 55.87 282 GLN A O 1
ATOM 634 N N . ASN A 1 126 ? -26.918 41.323 -6.043 1.00 46.78 283 ASN A N 1
ATOM 635 C CA . ASN A 1 126 ? -27.320 40.118 -5.332 1.00 50.87 283 ASN A CA 1
ATOM 636 C C . ASN A 1 126 ? -26.155 39.631 -4.463 1.00 51.42 283 ASN A C 1
ATOM 637 O O . ASN A 1 126 ? -25.012 40.074 -4.616 1.00 48.53 283 ASN A O 1
ATOM 642 N N . LEU A 1 127 ? -26.454 38.717 -3.534 1.00 48.31 284 LEU A N 1
ATOM 643 C CA . LEU A 1 127 ? -25.463 38.325 -2.530 1.00 52.09 284 LEU A CA 1
ATOM 644 C C . LEU A 1 127 ? -24.255 37.620 -3.143 1.00 53.02 284 LEU A C 1
ATOM 645 O O . LEU A 1 127 ? -23.159 37.683 -2.569 1.00 54.96 284 LEU A O 1
ATOM 650 N N . TYR A 1 128 ? -24.421 36.943 -4.287 1.00 44.60 285 TYR A N 1
ATOM 651 C CA . TYR A 1 128 ? -23.275 36.306 -4.942 1.00 44.58 285 TYR A CA 1
ATOM 652 C C . TYR A 1 128 ? -22.323 37.353 -5.504 1.00 48.64 285 TYR A C 1
ATOM 653 O O . TYR A 1 128 ? -21.110 37.271 -5.305 1.00 46.71 285 TYR A O 1
ATOM 662 N N . ASP A 1 129 ? -22.854 38.330 -6.240 1.00 49.10 286 ASP A N 1
ATOM 663 C CA . ASP A 1 129 ? -22.001 39.376 -6.786 1.00 50.55 286 ASP A CA 1
ATOM 664 C C . ASP A 1 129 ? -21.350 40.190 -5.679 1.00 50.54 286 ASP A C 1
ATOM 665 O O . ASP A 1 129 ? -20.190 40.599 -5.815 1.00 52.20 286 ASP A O 1
ATOM 670 N N . PHE A 1 130 ? -22.057 40.392 -4.561 1.00 45.91 287 PHE A N 1
ATOM 671 C CA . PHE A 1 130 ? -21.450 41.024 -3.388 1.00 49.77 287 PHE A CA 1
ATOM 672 C C . PHE A 1 130 ? -20.232 40.242 -2.899 1.00 50.47 287 PHE A C 1
ATOM 673 O O . PHE A 1 130 ? -19.139 40.801 -2.733 1.00 51.06 287 PHE A O 1
ATOM 681 N N . LEU A 1 131 ? -20.411 38.946 -2.627 1.00 49.76 288 LEU A N 1
ATOM 682 C CA . LEU A 1 131 ? -19.293 38.126 -2.162 1.00 47.46 288 LEU A CA 1
ATOM 683 C C . LEU A 1 131 ? -18.155 38.132 -3.168 1.00 52.39 288 LEU A C 1
ATOM 684 O O . LEU A 1 131 ? -16.985 38.285 -2.802 1.00 53.09 288 LEU A O 1
ATOM 689 N N . LYS A 1 132 ? -18.486 37.932 -4.443 1.00 45.02 289 LYS A N 1
ATOM 690 C CA . LYS A 1 132 ? -17.477 37.892 -5.490 1.00 53.10 289 LYS A CA 1
ATOM 691 C C . LYS A 1 132 ? -16.722 39.204 -5.569 1.00 49.01 289 LYS A C 1
ATOM 692 O O . LYS A 1 132 ? -15.489 39.219 -5.614 1.00 50.50 289 LYS A O 1
ATOM 698 N N . GLN A 1 133 ? -17.455 40.323 -5.604 1.00 50.37 290 GLN A N 1
ATOM 699 C CA . GLN A 1 133 ? -16.827 41.638 -5.595 1.00 50.38 290 GLN A CA 1
ATOM 700 C C . GLN A 1 133 ? -15.950 41.824 -4.364 1.00 60.25 290 GLN A C 1
ATOM 701 O O . GLN A 1 133 ? -15.038 42.652 -4.376 1.00 63.21 290 GLN A O 1
ATOM 707 N N . ASN A 1 134 ? -16.194 41.051 -3.312 1.00 54.58 291 ASN A N 1
ATOM 708 C CA . ASN A 1 134 ? -15.387 41.076 -2.109 1.00 59.53 291 ASN A CA 1
ATOM 709 C C . ASN A 1 134 ? -14.355 39.960 -2.093 1.00 58.81 291 ASN A C 1
ATOM 710 O O . ASN A 1 134 ? -13.824 39.634 -1.024 1.00 49.16 291 ASN A O 1
ATOM 715 N N . LYS A 1 135 ? -14.086 39.353 -3.253 1.00 55.90 292 LYS A N 1
ATOM 716 C CA . LYS A 1 135 ? -13.043 38.339 -3.410 1.00 54.17 292 LYS A CA 1
ATOM 717 C C . LYS A 1 135 ? -13.333 37.101 -2.560 1.00 56.11 292 LYS A C 1
ATOM 718 O O . LYS A 1 135 ? -12.418 36.380 -2.153 1.00 61.79 292 LYS A O 1
ATOM 724 N N . PHE A 1 136 ? -14.626 36.853 -2.309 1.00 51.10 293 PHE A N 1
ATOM 725 C CA . PHE A 1 136 ? -15.110 35.673 -1.582 1.00 47.54 293 PHE A CA 1
ATOM 726 C C . PHE A 1 136 ? -14.516 35.577 -0.169 1.00 53.55 293 PHE A C 1
ATOM 727 O O . PHE A 1 136 ? -14.291 34.494 0.366 1.00 55.55 293 PHE A O 1
ATOM 735 N N . SER A 1 137 ? -14.297 36.717 0.455 1.00 53.23 294 SER A N 1
ATOM 736 C CA . SER A 1 137 ? -13.918 36.721 1.859 1.00 61.98 294 SER A CA 1
ATOM 737 C C . SER A 1 137 ? -15.153 36.572 2.762 1.00 60.69 294 SER A C 1
ATOM 738 O O . SER A 1 137 ? -16.246 37.020 2.413 1.00 53.39 294 SER A O 1
ATOM 741 N N . PRO A 1 138 ? -15.010 35.930 3.925 1.00 57.61 295 PRO A N 1
ATOM 742 C CA . PRO A 1 138 ? -16.165 35.755 4.818 1.00 57.41 295 PRO A CA 1
ATOM 743 C C . PRO A 1 138 ? -16.822 37.086 5.168 1.00 56.95 295 PRO A C 1
ATOM 744 O O . PRO A 1 138 ? -16.182 38.135 5.195 1.00 59.81 295 PRO A O 1
ATOM 748 N N . LEU A 1 139 ? -18.086 37.036 5.417 1.00 57.59 296 LEU A N 1
ATOM 749 C CA . LEU A 1 139 ? -18.767 38.217 5.944 1.00 51.92 296 LEU A CA 1
ATOM 750 C C . LEU A 1 139 ? -18.825 38.126 7.461 1.00 51.84 296 LEU A C 1
ATOM 751 O O . LEU A 1 139 ? -19.218 37.085 7.991 1.00 55.93 296 LEU A O 1
ATOM 756 N N . PRO A 1 140 ? -18.440 39.163 8.204 1.00 47.98 297 PRO A N 1
ATOM 757 C CA . PRO A 1 140 ? -18.536 39.068 9.662 1.00 50.45 297 PRO A CA 1
ATOM 758 C C . PRO A 1 140 ? -19.985 38.946 10.119 1.00 52.50 297 PRO A C 1
ATOM 759 O O . PRO A 1 140 ? -20.918 39.410 9.458 1.00 54.63 297 PRO A O 1
ATOM 763 N N . LEU A 1 141 ? -20.156 38.292 11.270 1.00 52.08 298 LEU A N 1
ATOM 764 C CA . LEU A 1 141 ? -21.483 37.951 11.776 1.00 56.36 298 LEU A CA 1
ATOM 765 C C . LEU A 1 141 ? -22.366 39.183 11.956 1.00 58.43 298 LEU A C 1
ATOM 766 O O . LEU A 1 141 ? -23.582 39.123 11.727 1.00 59.84 298 LEU A O 1
ATOM 771 N N . LYS A 1 142 ? -21.783 40.302 12.386 1.00 55.39 299 LYS A N 1
ATOM 772 C CA . LYS A 1 142 ? -22.581 41.501 12.628 1.00 53.23 299 LYS A CA 1
ATOM 773 C C . LYS A 1 142 ? -23.221 42.023 11.354 1.00 62.14 299 LYS A C 1
ATOM 774 O O . LYS A 1 142 ?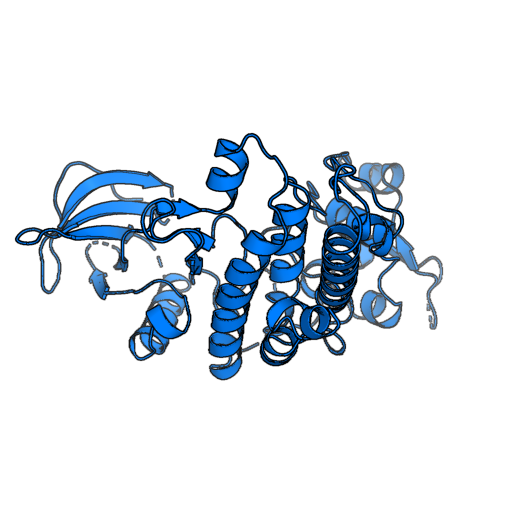 -24.240 42.721 11.414 1.00 65.59 299 LYS A O 1
ATOM 777 N N . TYR A 1 143 ? -22.640 41.723 10.195 1.00 59.51 300 TYR A N 1
ATOM 778 C CA . TYR A 1 143 ? -23.300 42.071 8.948 1.00 56.72 300 TYR A CA 1
ATOM 779 C C . TYR A 1 143 ? -24.187 40.941 8.451 1.00 57.64 300 TYR A C 1
ATOM 780 O O . TYR A 1 143 ? -25.149 41.197 7.725 1.00 55.02 300 TYR A O 1
ATOM 789 N N . ILE A 1 144 ? -23.904 39.698 8.844 1.00 53.74 301 ILE A N 1
ATOM 790 C CA . ILE A 1 144 ? -24.798 38.596 8.496 1.00 51.81 301 ILE A CA 1
ATOM 791 C C . ILE A 1 144 ? -26.135 38.737 9.222 1.00 51.31 301 ILE A C 1
ATOM 792 O O . ILE A 1 144 ? -27.200 38.497 8.644 1.00 50.64 301 ILE A O 1
ATOM 797 N N . ARG A 1 145 ? -26.100 39.133 10.493 1.00 49.90 302 ARG A N 1
ATOM 798 C CA . ARG A 1 145 ? -27.320 39.203 11.298 1.00 49.27 302 ARG A CA 1
ATOM 799 C C . ARG A 1 145 ? -28.445 40.017 10.664 1.00 52.35 302 ARG A C 1
ATOM 800 O O . ARG A 1 145 ? -29.565 39.493 10.564 1.00 54.24 302 ARG A O 1
ATOM 808 N N . PRO A 1 146 ? -28.254 41.275 10.246 1.00 49.95 303 PRO A N 1
ATOM 809 C CA . PRO A 1 146 ? -29.396 41.991 9.660 1.00 51.58 303 PRO A CA 1
ATOM 810 C C . PRO A 1 146 ? -29.880 41.393 8.335 1.00 59.04 303 PRO A C 1
ATOM 811 O O . PRO A 1 146 ? -31.061 41.553 7.997 1.00 54.32 303 PRO A O 1
ATOM 815 N N . VAL A 1 147 ? -29.020 40.711 7.570 1.00 56.08 304 VAL A N 1
ATOM 816 C CA . VAL A 1 147 ? -29.499 40.062 6.347 1.00 50.68 304 VAL A CA 1
ATOM 817 C C . VAL A 1 147 ? -30.407 38.898 6.701 1.00 46.98 304 VAL A C 1
ATOM 818 O O . VAL A 1 147 ? -31.520 38.762 6.170 1.00 50.73 304 VAL A O 1
ATOM 822 N N . LEU A 1 148 ? -29.938 38.039 7.606 1.00 49.17 305 LEU A N 1
ATOM 823 C CA . LEU A 1 148 ? -30.769 36.969 8.136 1.00 48.96 305 LEU A CA 1
ATOM 824 C C . LEU A 1 148 ? -32.113 37.500 8.646 1.00 54.24 305 LEU A C 1
ATOM 825 O O . LEU A 1 148 ? -33.174 36.951 8.323 1.00 56.48 305 LEU A O 1
ATOM 830 N N . GLN A 1 149 ? -32.085 38.581 9.442 1.00 56.68 306 GLN A N 1
ATOM 831 C CA . GLN A 1 149 ? -33.314 39.096 10.049 1.00 57.40 306 GLN A CA 1
ATOM 832 C C . GLN A 1 149 ? -34.308 39.553 8.991 1.00 59.27 306 GLN A C 1
ATOM 833 O O . GLN A 1 149 ? -35.526 39.402 9.158 1.00 54.17 306 GLN A O 1
ATOM 839 N N . GLN A 1 150 ? -33.815 40.159 7.918 1.00 53.43 307 GLN A N 1
ATOM 840 C CA . GLN A 1 150 ? -34.720 40.585 6.863 1.00 52.46 307 GLN A CA 1
ATOM 841 C C . GLN A 1 150 ? -35.271 39.394 6.080 1.00 54.94 307 GLN A C 1
ATOM 842 O O . GLN A 1 150 ? -36.443 39.404 5.679 1.00 56.42 307 GLN A O 1
ATOM 848 N N . VAL A 1 151 ? -34.456 38.361 5.841 1.00 53.38 308 VAL A N 1
ATOM 849 C CA . VAL A 1 151 ? -34.939 37.260 5.010 1.00 48.29 308 VAL A CA 1
ATOM 850 C C . VAL A 1 151 ? -35.859 36.355 5.810 1.00 45.95 308 VAL A C 1
ATOM 851 O O . VAL A 1 151 ? -36.904 35.923 5.313 1.00 51.28 308 VAL A O 1
ATOM 855 N N . ALA A 1 152 ? -35.487 36.052 7.053 1.00 44.16 309 ALA A N 1
ATOM 856 C CA . ALA A 1 152 ? -36.396 35.343 7.949 1.00 52.93 309 ALA A CA 1
ATOM 857 C C . ALA A 1 152 ? -37.736 36.067 8.089 1.00 58.75 309 ALA A C 1
ATOM 858 O O . ALA A 1 152 ? -38.791 35.423 8.188 1.00 54.29 309 ALA A O 1
ATOM 860 N N . THR A 1 153 ? -37.719 37.385 8.068 1.00 55.73 310 THR A N 1
ATOM 861 C CA . THR A 1 153 ? -38.960 38.175 8.189 1.00 55.17 310 THR A CA 1
ATOM 862 C C . THR A 1 153 ? -39.824 37.918 6.958 1.00 52.33 310 THR A C 1
ATOM 863 O O . THR A 1 153 ? -41.006 37.648 7.098 1.00 57.82 310 THR A O 1
ATOM 867 N N . ALA A 1 154 ? -39.218 37.967 5.786 1.00 50.81 311 ALA A N 1
ATOM 868 C CA . ALA A 1 154 ? -39.948 37.686 4.537 1.00 50.86 311 ALA A CA 1
ATOM 869 C C . ALA A 1 154 ? -40.511 36.266 4.571 1.00 56.89 311 ALA A C 1
ATOM 870 O O . ALA A 1 154 ? -41.646 36.093 4.173 1.00 55.79 311 ALA A O 1
ATOM 872 N N . LEU A 1 155 ? -39.729 35.302 5.047 1.00 57.76 312 LEU A N 1
ATOM 873 C CA . LEU A 1 155 ? -40.185 33.902 5.137 1.00 55.58 312 LEU A CA 1
ATOM 874 C C . LEU A 1 155 ? -41.349 33.812 6.116 1.00 60.59 312 LEU A C 1
ATOM 875 O O . LEU A 1 155 ? -42.230 33.061 5.858 1.00 57.72 312 LEU A O 1
ATOM 880 N N . MET A 1 156 ? -41.321 34.558 7.207 1.00 58.40 313 MET A N 1
ATOM 881 C CA . MET A 1 156 ? -42.445 34.536 8.165 1.00 56.10 313 MET A CA 1
ATOM 882 C C . MET A 1 156 ? -43.700 35.031 7.454 1.00 58.22 313 MET A C 1
ATOM 883 O O . MET A 1 156 ? -44.725 34.401 7.554 1.00 59.67 313 MET A O 1
ATOM 888 N N . LYS A 1 157 ? -43.567 36.120 6.691 1.00 59.64 314 LYS A N 1
ATOM 889 C CA . LYS A 1 157 ? -44.712 36.692 5.931 1.00 60.88 314 LYS A CA 1
ATOM 890 C C . LYS A 1 157 ? -45.230 35.655 4.926 1.00 65.74 314 LYS A C 1
ATOM 891 O O . LYS A 1 157 ? -46.463 35.546 4.776 1.00 68.26 314 LYS A O 1
ATOM 897 N N . LEU A 1 158 ? -44.320 34.928 4.267 1.00 60.66 315 LEU A N 1
ATOM 898 C CA . LEU A 1 158 ? -44.704 33.904 3.267 1.00 61.59 315 LEU A CA 1
ATOM 899 C C . LEU A 1 158 ? -45.394 32.732 3.952 1.00 60.60 315 LEU A C 1
ATOM 900 O O . LEU A 1 158 ? -46.366 32.284 3.435 1.00 61.98 315 LEU A O 1
ATOM 905 N N . LYS A 1 159 ? -44.905 32.294 5.102 1.00 67.40 316 LYS A N 1
ATOM 906 C CA . LYS A 1 159 ? -45.491 31.131 5.804 1.00 66.93 316 LYS A CA 1
ATOM 907 C C . LYS A 1 159 ? -46.876 31.500 6.301 1.00 73.11 316 LYS A C 1
ATOM 908 O O . LYS A 1 159 ? -47.742 30.660 6.276 1.00 74.47 316 LYS A O 1
ATOM 914 N N . SER A 1 160 ? -47.049 32.741 6.730 1.00 69.92 317 SER A N 1
ATOM 915 C CA . SER A 1 160 ? -48.378 33.185 7.187 1.00 76.53 317 SER A CA 1
ATOM 916 C C . SER A 1 160 ? -49.354 33.167 6.013 1.00 75.69 317 SER A C 1
ATOM 917 O O . SER A 1 160 ? -50.486 32.847 6.245 1.00 77.84 317 SER A O 1
ATOM 920 N N . LEU A 1 161 ? -48.921 33.491 4.802 1.00 71.16 318 LEU A N 1
ATOM 921 C CA . LEU A 1 161 ? -49.850 33.401 3.652 1.00 72.95 318 LEU A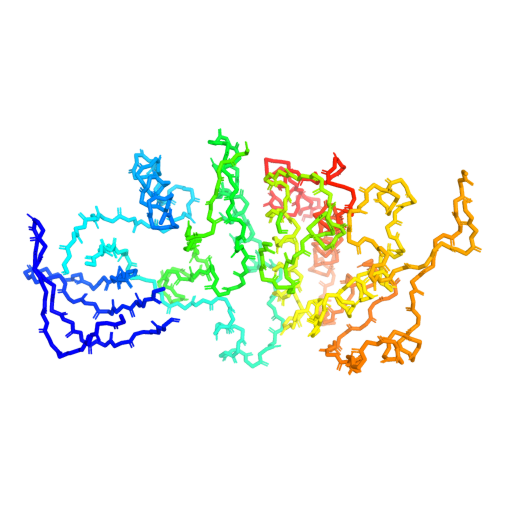 CA 1
ATOM 922 C C . LEU A 1 161 ? -49.883 32.005 3.024 1.00 72.91 318 LEU A C 1
ATOM 923 O O . LEU A 1 161 ? -50.412 31.909 1.951 1.00 74.85 318 LEU A O 1
ATOM 928 N N . GLY A 1 162 ? -49.345 30.972 3.658 1.00 71.00 319 GLY A N 1
ATOM 929 C CA . GLY A 1 162 ? -49.321 29.651 3.066 1.00 69.28 319 GLY A CA 1
ATOM 930 C C . GLY A 1 162 ? -48.471 29.522 1.822 1.00 74.22 319 GLY A C 1
ATOM 931 O O . GLY A 1 162 ? -48.719 28.630 1.000 1.00 75.74 319 GLY A O 1
ATOM 932 N N . LEU A 1 163 ? -47.463 30.376 1.664 1.00 68.23 320 LEU A N 1
ATOM 933 C CA . LEU A 1 163 ? -46.677 30.434 0.439 1.00 68.38 320 LEU A CA 1
ATOM 934 C C . LEU A 1 163 ? -45.310 29.793 0.643 1.00 67.60 320 LEU A C 1
ATOM 935 O O . LEU A 1 163 ? -44.690 29.945 1.702 1.00 68.89 320 LEU A O 1
ATOM 940 N N . ILE A 1 164 ? -44.860 29.066 -0.382 1.00 58.36 321 ILE A N 1
ATOM 941 C CA . ILE A 1 164 ? -43.505 28.539 -0.481 1.00 59.91 321 ILE A CA 1
ATOM 942 C C . ILE A 1 164 ? -42.774 29.360 -1.527 1.00 52.44 321 ILE A C 1
ATOM 943 O O . ILE A 1 164 ? -43.297 29.573 -2.627 1.00 63.01 321 ILE A O 1
ATOM 948 N N . HIS A 1 165 ? -41.568 29.824 -1.198 1.00 50.76 322 HIS A N 1
ATOM 949 C CA . HIS A 1 165 ? -40.779 30.556 -2.191 1.00 51.76 322 HIS A CA 1
ATOM 950 C C . HIS A 1 165 ? -40.122 29.605 -3.199 1.00 51.47 322 HIS A C 1
ATOM 951 O O . HIS A 1 165 ? -40.191 29.826 -4.415 1.00 54.52 322 HIS A O 1
ATOM 958 N N . ALA A 1 166 ? -39.447 28.565 -2.703 1.00 50.13 323 ALA A N 1
ATOM 959 C CA . ALA A 1 166 ? -38.891 27.454 -3.480 1.00 51.08 323 ALA A CA 1
ATOM 960 C C . ALA A 1 166 ? -37.732 27.837 -4.398 1.00 50.36 323 ALA A C 1
ATOM 961 O O . ALA A 1 166 ? -37.296 27.004 -5.195 1.00 51.57 323 ALA A O 1
ATOM 963 N N . ASP A 1 167 ? -37.204 29.057 -4.323 1.00 47.37 324 ASP A N 1
ATOM 964 C CA . ASP A 1 167 ? -35.933 29.305 -4.996 1.00 50.62 324 ASP A CA 1
ATOM 965 C C . ASP A 1 167 ? -35.107 30.314 -4.220 1.00 50.20 324 ASP A C 1
ATOM 966 O O . ASP A 1 167 ? -34.479 31.204 -4.800 1.00 49.08 324 ASP A O 1
ATOM 971 N N . LEU A 1 168 ? -35.077 30.176 -2.894 1.00 48.94 325 LEU A N 1
ATOM 972 C CA . LEU A 1 168 ? -34.267 31.062 -2.065 1.00 48.99 325 LEU A CA 1
ATOM 973 C C . LEU A 1 168 ? -32.788 30.704 -2.199 1.00 46.88 325 LEU A C 1
ATOM 974 O O . LEU A 1 168 ? -32.395 29.556 -1.987 1.00 48.29 325 LEU A O 1
ATOM 979 N N . LYS A 1 169 ? -31.956 31.689 -2.532 1.00 46.11 326 LYS A N 1
ATOM 980 C CA . LYS A 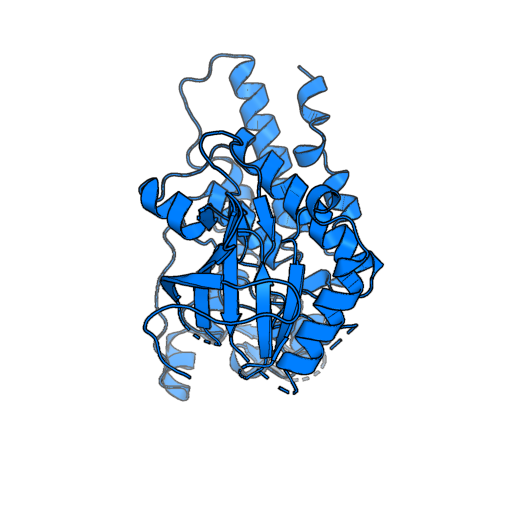1 169 ? -30.548 31.459 -2.860 1.00 45.34 326 LYS A CA 1
ATOM 981 C C . LYS A 1 169 ? -29.895 32.830 -2.958 1.00 49.15 326 LYS A C 1
ATOM 982 O O . LYS A 1 169 ? -30.618 33.829 -3.018 1.00 48.32 326 LYS A O 1
ATOM 988 N N . PRO A 1 170 ? -28.556 32.941 -2.963 1.00 52.81 327 PRO A N 1
ATOM 989 C CA . PRO A 1 170 ? -27.949 34.290 -2.947 1.00 47.62 327 PRO A CA 1
ATOM 990 C C . PRO A 1 170 ? -28.323 35.157 -4.137 1.00 51.22 327 PRO A C 1
ATOM 991 O O . PRO A 1 170 ? -28.502 36.370 -3.966 1.00 50.08 327 PRO A O 1
ATOM 995 N N . GLU A 1 171 ? -28.439 34.580 -5.344 1.00 42.05 328 GLU A N 1
ATOM 996 C CA . GLU A 1 171 ? -28.884 35.368 -6.482 1.00 45.37 328 GLU A CA 1
ATOM 997 C C . GLU A 1 171 ? -30.286 35.932 -6.285 1.00 47.29 328 GLU A C 1
ATOM 998 O O . GLU A 1 171 ? -30.603 36.955 -6.903 1.00 47.32 328 GLU A O 1
ATOM 1004 N N . ASN A 1 172 ? -31.124 35.316 -5.434 1.00 48.18 329 ASN A N 1
ATOM 1005 C CA . ASN A 1 172 ? -32.491 35.788 -5.205 1.00 41.72 329 ASN A CA 1
ATOM 1006 C C . ASN A 1 172 ? -32.634 36.666 -3.964 1.00 49.32 329 ASN A C 1
ATOM 1007 O O . ASN A 1 172 ? -33.753 36.871 -3.480 1.00 49.51 329 ASN A O 1
ATOM 1012 N N . ILE A 1 173 ? -31.531 37.224 -3.469 1.00 46.38 330 ILE A N 1
ATOM 1013 C CA . ILE A 1 173 ? -31.531 38.161 -2.352 1.00 46.08 330 ILE A CA 1
ATOM 1014 C C . ILE A 1 173 ? -30.664 39.330 -2.784 1.00 48.25 330 ILE A C 1
ATOM 1015 O O . ILE A 1 173 ? -29.473 39.151 -3.046 1.00 47.26 330 ILE A O 1
ATOM 1020 N N . MET A 1 174 ? -31.242 40.522 -2.876 1.00 52.53 331 MET A N 1
ATOM 1021 C CA . MET A 1 174 ? -30.508 41.639 -3.454 1.00 52.35 331 MET A CA 1
ATOM 1022 C C . MET A 1 174 ? -30.413 42.785 -2.469 1.00 50.94 331 MET A C 1
ATOM 1023 O O . MET A 1 174 ? -31.397 43.153 -1.823 1.00 53.72 331 MET A O 1
ATOM 1028 N N . LEU A 1 175 ? -29.226 43.365 -2.409 1.00 45.27 332 LEU A N 1
ATOM 1029 C CA . LEU A 1 175 ? -29.005 44.578 -1.644 1.00 53.20 332 LEU A CA 1
ATOM 1030 C C . LEU A 1 175 ? -29.651 45.753 -2.358 1.00 56.90 332 LEU A C 1
ATOM 1031 O O . LEU A 1 175 ? -29.432 45.961 -3.552 1.00 58.56 332 LEU A O 1
ATOM 1036 N N . VAL A 1 176 ? -30.468 46.503 -1.629 1.00 56.88 333 VAL A N 1
ATOM 1037 C CA . VAL A 1 176 ? -31.158 47.648 -2.213 1.00 60.14 333 VAL A CA 1
ATOM 1038 C C . VAL A 1 176 ? -30.152 48.705 -2.653 1.00 62.87 333 VAL A C 1
ATOM 1039 O O . VAL A 1 176 ? -30.176 49.176 -3.794 1.00 61.96 333 VAL A O 1
ATOM 1043 N N . ASP A 1 177 ? -29.232 49.069 -1.758 1.00 61.64 334 ASP A N 1
ATOM 1044 C CA . ASP A 1 177 ? -28.222 50.091 -1.996 1.00 70.03 334 ASP A CA 1
ATOM 1045 C C . ASP A 1 177 ? -27.069 49.882 -1.024 1.00 69.39 334 ASP A C 1
ATOM 1046 O O . ASP A 1 177 ? -27.112 50.405 0.096 1.00 71.90 334 ASP A O 1
ATOM 1051 N N . PRO A 1 178 ? -26.018 49.153 -1.411 1.00 63.32 335 PRO A N 1
ATOM 1052 C CA . PRO A 1 178 ? -24.970 48.798 -0.439 1.00 67.06 335 PRO A CA 1
ATOM 1053 C C . PRO A 1 178 ? -24.186 49.984 0.080 1.00 77.66 335 PRO A C 1
ATOM 1054 O O . PRO A 1 178 ? -23.444 49.823 1.056 1.00 84.07 335 PRO A O 1
ATOM 1058 N N . SER A 1 179 ? -24.328 51.164 -0.520 1.00 83.35 336 SER A N 1
ATOM 1059 C CA . SER A 1 179 ? -23.581 52.339 -0.084 1.00 83.07 336 SER A CA 1
ATOM 1060 C C . SER A 1 179 ? -24.409 53.306 0.753 1.00 78.87 336 SER A C 1
ATOM 1061 O O . SER A 1 179 ? -23.904 53.830 1.744 1.00 86.96 336 SER A O 1
ATOM 1064 N N . ARG A 1 180 ? -25.672 53.556 0.399 1.00 75.53 337 ARG A N 1
ATOM 1065 C CA . ARG A 1 180 ? -26.510 54.457 1.185 1.00 74.79 337 ARG A CA 1
ATOM 1066 C C . ARG A 1 180 ? -27.464 53.726 2.125 1.00 77.80 337 ARG A C 1
ATOM 1067 O O . ARG A 1 180 ? -28.047 54.371 3.000 1.00 77.90 337 ARG A O 1
ATOM 1069 N N . GLN A 1 181 ? -27.658 52.413 1.959 1.00 78.34 338 GLN A N 1
ATOM 1070 C CA . GLN A 1 181 ? -28.455 51.602 2.890 1.00 73.16 338 GLN A CA 1
ATOM 1071 C C . GLN A 1 181 ? -27.776 50.253 3.084 1.00 66.31 338 GLN A C 1
ATOM 1072 O O . GLN A 1 181 ? -28.296 49.212 2.663 1.00 67.18 338 GLN A O 1
ATOM 1078 N N . PRO A 1 182 ? -26.613 50.231 3.740 1.00 68.00 339 PRO A N 1
ATOM 1079 C CA . PRO A 1 182 ? -25.805 49.003 3.785 1.00 70.75 339 PRO A CA 1
ATOM 1080 C C . PRO A 1 182 ? -26.556 47.826 4.395 1.00 63.49 339 PRO A C 1
ATOM 1081 O O . PRO A 1 182 ? -27.160 47.930 5.464 1.00 62.90 339 PRO A O 1
ATOM 1085 N N . TYR A 1 183 ? -26.520 46.703 3.681 1.00 60.52 340 TYR A N 1
ATOM 1086 C CA . TYR A 1 183 ? -27.049 45.415 4.122 1.00 56.80 340 TYR A CA 1
ATOM 1087 C C . TYR A 1 183 ? -28.569 45.404 4.249 1.00 50.05 340 TYR A C 1
ATOM 1088 O O . TYR A 1 183 ? -29.133 44.456 4.798 1.00 59.78 340 TYR A O 1
ATOM 1097 N N . ARG A 1 184 ? -29.265 46.398 3.703 1.00 56.14 341 ARG A N 1
ATOM 1098 C CA . ARG A 1 184 ? -30.703 46.261 3.491 1.00 57.52 341 ARG A CA 1
ATOM 1099 C C . ARG A 1 184 ? -30.960 45.400 2.257 1.00 52.17 341 ARG A C 1
ATOM 1100 O O . ARG A 1 184 ? -30.446 45.691 1.173 1.00 51.83 341 ARG A O 1
ATOM 1108 N N . VAL A 1 185 ? -31.774 44.348 2.407 1.00 51.85 342 VAL A N 1
ATOM 1109 C CA . VAL A 1 185 ? -31.977 43.397 1.318 1.00 52.54 342 VAL A CA 1
ATOM 1110 C C . VAL A 1 185 ? -33.455 43.220 1.019 1.00 59.12 342 VAL A C 1
ATOM 1111 O O . VAL A 1 185 ? -34.321 43.439 1.874 1.00 57.54 342 VAL A O 1
ATOM 1115 N N . LYS A 1 186 ? -33.726 42.779 -0.210 1.00 54.64 343 LYS A N 1
ATOM 1116 C CA . LYS A 1 186 ? -35.040 42.339 -0.654 1.00 51.22 343 LYS A CA 1
ATOM 1117 C C . LYS A 1 186 ? -34.936 40.930 -1.213 1.00 52.99 343 LYS A C 1
ATOM 1118 O O . LYS A 1 186 ? -33.999 40.613 -1.953 1.00 49.67 343 LYS A O 1
ATOM 1124 N N . VAL A 1 187 ? -35.914 40.095 -0.888 1.00 57.04 344 VAL A N 1
ATOM 1125 C CA . VAL A 1 187 ? -36.052 38.812 -1.561 1.00 50.69 344 VAL A CA 1
ATOM 1126 C C . VAL A 1 187 ? -36.754 39.052 -2.890 1.00 51.55 344 VAL A C 1
ATOM 1127 O O . VAL A 1 187 ? -37.726 39.816 -2.955 1.00 52.70 344 VAL A O 1
ATOM 1131 N N . ILE A 1 188 ? -36.259 38.414 -3.957 1.00 47.54 345 ILE A N 1
ATOM 1132 C CA . ILE A 1 188 ? -36.852 38.531 -5.287 1.00 56.30 345 ILE A CA 1
ATOM 1133 C C . ILE A 1 188 ? -37.268 37.161 -5.811 1.00 57.28 345 ILE A C 1
ATOM 1134 O O . ILE A 1 188 ? -37.099 36.142 -5.136 1.00 49.60 345 ILE A O 1
ATOM 1139 N N . ASP A 1 189 ? -37.820 37.146 -7.025 1.00 65.54 346 ASP A N 1
ATOM 1140 C CA . ASP A 1 189 ? -38.065 35.943 -7.824 1.00 67.11 346 ASP A CA 1
ATOM 1141 C C . ASP A 1 189 ? -39.083 34.989 -7.208 1.00 62.16 346 ASP A C 1
ATOM 1142 O O . ASP A 1 189 ? -38.717 33.985 -6.589 1.00 57.87 346 ASP A O 1
ATOM 1147 N N . PHE A 1 190 ? -40.366 35.268 -7.421 1.00 60.42 347 PHE A N 1
ATOM 1148 C CA . PHE A 1 190 ? -41.433 34.360 -7.040 1.00 65.09 347 PHE A CA 1
ATOM 1149 C C . PHE A 1 190 ? -41.888 33.497 -8.213 1.00 63.86 347 PHE A C 1
ATOM 1150 O O . PHE A 1 190 ? -43.010 32.979 -8.199 1.00 66.29 347 PHE A O 1
ATOM 1158 N N . GLY A 1 191 ? -41.028 33.322 -9.221 1.00 65.95 348 GLY A N 1
ATOM 1159 C CA . GLY A 1 191 ? -41.391 32.495 -10.362 1.00 73.40 348 GLY A CA 1
ATOM 1160 C C . GLY A 1 191 ? -41.600 31.038 -9.999 1.00 72.97 348 GLY A C 1
ATOM 1161 O O . GLY A 1 191 ? -42.415 30.352 -10.620 1.00 79.99 348 GLY A O 1
ATOM 1162 N N . SER A 1 192 ? -40.885 30.554 -8.984 1.00 59.42 349 SER A N 1
ATOM 1163 C CA . SER A 1 192 ? -41.029 29.198 -8.475 1.00 61.11 349 SER A CA 1
ATOM 1164 C C . SER A 1 192 ? -41.994 29.113 -7.306 1.00 57.60 349 SER A C 1
ATOM 1165 O O . SER A 1 192 ? -42.230 28.012 -6.789 1.00 56.51 349 SER A O 1
ATOM 1168 N N . ALA A 1 193 ? -42.530 30.243 -6.860 1.00 56.47 350 ALA A N 1
ATOM 1169 C CA . ALA A 1 193 ? -43.315 30.267 -5.641 1.00 62.34 350 ALA A CA 1
ATOM 1170 C C . ALA A 1 193 ? -44.606 29.476 -5.822 1.00 67.04 350 ALA A C 1
ATOM 1171 O O . ALA A 1 193 ? -45.125 29.326 -6.930 1.00 71.74 350 ALA A O 1
ATOM 1173 N N . SER A 1 194 ? -45.142 28.991 -4.706 1.00 65.55 351 SER A N 1
ATOM 1174 C CA . SER A 1 194 ? -46.303 28.122 -4.774 1.00 70.37 351 SER A CA 1
ATOM 1175 C C . SER A 1 194 ? -47.025 28.129 -3.437 1.00 71.33 351 SER A C 1
ATOM 1176 O O . SER A 1 194 ? -46.448 28.459 -2.400 1.00 73.80 351 SER A O 1
ATOM 1179 N N . HIS A 1 195 ? -48.298 27.750 -3.476 1.00 72.77 352 HIS A N 1
ATOM 1180 C CA . HIS A 1 195 ? -49.063 27.495 -2.266 1.00 79.56 352 HIS A CA 1
ATOM 1181 C C . HIS A 1 195 ? -48.887 26.041 -1.831 1.00 85.00 352 HIS A C 1
ATOM 1182 O O . HIS A 1 195 ? -48.545 25.168 -2.631 1.00 86.02 352 HIS A O 1
ATOM 1189 N N . VAL A 1 196 ? -49.118 25.792 -0.545 1.00 89.65 353 VAL A N 1
ATOM 1190 C CA . VAL A 1 196 ? -48.938 24.454 0.024 1.00 98.51 353 VAL A CA 1
ATOM 1191 C C . VAL A 1 196 ? -49.743 23.391 -0.729 1.00 99.81 353 VAL A C 1
ATOM 1192 O O . VAL A 1 196 ? -50.943 23.223 -0.506 1.00 100.76 353 VAL A O 1
ATOM 1196 N N . THR A 1 203 ? -41.914 17.438 -6.493 1.00 87.98 360 THR A N 1
ATOM 1197 C CA . THR A 1 203 ? -41.192 17.600 -7.753 1.00 87.91 360 THR A CA 1
ATOM 1198 C C . THR A 1 203 ? -39.734 18.021 -7.557 1.00 88.53 360 THR A C 1
ATOM 1199 O O . THR A 1 203 ? -39.074 17.607 -6.602 1.00 93.72 360 THR A O 1
ATOM 1219 N N . LEU A 1 205 ? -37.467 21.035 -7.099 1.00 52.82 362 LEU A N 1
ATOM 1220 C CA . LEU A 1 205 ? -37.521 22.436 -6.743 1.00 53.13 362 LEU A CA 1
ATOM 1221 C C . LEU A 1 205 ? -36.185 22.890 -6.205 1.00 52.42 362 LEU A C 1
ATOM 1222 O O . LEU A 1 205 ? -35.323 22.068 -5.902 1.00 51.84 362 LEU A O 1
ATOM 1227 N N . GLN A 1 206 ? -36.045 24.209 -6.081 1.00 50.50 363 GLN A N 1
ATOM 1228 C CA . GLN A 1 206 ? -34.890 24.849 -5.480 1.00 44.45 363 GLN A CA 1
ATOM 1229 C C . GLN A 1 206 ? -33.638 24.688 -6.322 1.00 48.49 363 GLN A C 1
ATOM 1230 O O . GLN A 1 206 ? -33.507 23.751 -7.121 1.00 48.32 363 GLN A O 1
ATOM 1236 N N . SER A 1 207 ? -32.723 25.624 -6.140 1.00 46.59 364 SER A N 1
ATOM 1237 C CA . SER A 1 207 ? -31.386 25.542 -6.703 1.00 50.06 364 SER A CA 1
ATOM 1238 C C . SER A 1 207 ? -30.549 24.570 -5.874 1.00 47.23 364 SER A C 1
ATOM 1239 O O . SER A 1 207 ? -30.590 24.596 -4.638 1.00 46.82 364 SER A O 1
ATOM 1242 N N . ARG A 1 208 ? -29.760 23.735 -6.559 1.00 44.58 365 ARG A N 1
ATOM 1243 C CA . ARG A 1 208 ? -29.275 22.496 -5.947 1.00 41.41 365 ARG A CA 1
ATOM 1244 C C . ARG A 1 208 ? -28.485 22.744 -4.665 1.00 43.38 365 ARG A C 1
ATOM 1245 O O . ARG A 1 208 ? -28.657 22.011 -3.682 1.00 43.86 365 ARG A O 1
ATOM 1253 N N . TYR A 1 209 ? -27.599 23.746 -4.649 1.00 39.30 366 TYR A N 1
ATOM 1254 C CA . TYR A 1 209 ? -26.812 23.968 -3.433 1.00 42.19 366 TYR A CA 1
ATOM 1255 C C . TYR A 1 209 ? -27.694 24.295 -2.235 1.00 48.10 366 TYR A C 1
ATOM 1256 O O . TYR A 1 209 ? -27.286 24.071 -1.086 1.00 45.94 366 TYR A O 1
ATOM 1265 N N . TYR A 1 210 ? -28.898 24.817 -2.476 1.00 46.94 367 TYR A N 1
ATOM 1266 C CA . TYR A 1 210 ? -29.796 25.298 -1.429 1.00 40.97 367 TYR A CA 1
ATOM 1267 C C . TYR A 1 210 ? -31.003 24.390 -1.263 1.00 42.00 367 TYR A C 1
ATOM 1268 O O . TYR A 1 210 ? -31.999 24.793 -0.649 1.00 45.84 367 TYR A O 1
ATOM 1277 N N . ARG A 1 211 ? -30.934 23.177 -1.799 1.00 45.93 368 ARG A N 1
ATOM 1278 C CA . ARG A 1 211 ? -32.078 22.271 -1.869 1.00 47.46 368 ARG A CA 1
ATOM 1279 C C . ARG A 1 211 ? -32.158 21.429 -0.604 1.00 41.81 368 ARG A C 1
ATOM 1280 O O . ARG A 1 211 ? -31.150 20.848 -0.180 1.00 45.27 368 ARG A O 1
ATOM 1288 N N . ALA A 1 212 ? -33.363 21.345 -0.026 1.00 39.80 369 ALA A N 1
ATOM 1289 C CA . ALA A 1 212 ? -33.583 20.631 1.222 1.00 47.46 369 ALA A CA 1
ATOM 1290 C C . ALA A 1 212 ? -33.551 19.116 1.017 1.00 46.50 369 ALA A C 1
ATOM 1291 O O . ALA A 1 212 ? -33.837 18.615 -0.080 1.00 44.03 369 ALA A O 1
ATOM 1293 N N . PRO A 1 213 ? -33.241 18.359 2.075 1.00 49.51 370 PRO A N 1
ATOM 1294 C CA . PRO A 1 213 ? -33.250 16.891 1.941 1.00 48.16 370 PRO A CA 1
ATOM 1295 C C . PRO A 1 213 ? -34.573 16.330 1.466 1.00 44.79 370 PRO A C 1
ATOM 1296 O O . PRO A 1 213 ? -34.561 15.413 0.639 1.00 44.85 370 PRO A O 1
ATOM 1300 N N . GLU A 1 214 ? -35.713 16.851 1.946 1.00 41.57 371 GLU A N 1
ATOM 1301 C CA . GLU A 1 214 ? -37.003 16.307 1.522 1.00 46.09 371 GLU A CA 1
ATOM 1302 C C . GLU A 1 214 ? -37.206 16.402 0.005 1.00 51.06 371 GLU A C 1
ATOM 1303 O O . GLU A 1 214 ? -37.897 15.557 -0.584 1.00 51.57 371 GLU A O 1
ATOM 1309 N N . ILE A 1 215 ? -36.633 17.419 -0.649 1.00 48.36 372 ILE A N 1
ATOM 1310 C CA . ILE A 1 215 ? -36.745 17.489 -2.107 1.00 44.39 372 ILE A CA 1
ATOM 1311 C C . ILE A 1 215 ? -35.757 16.529 -2.754 1.00 48.94 372 ILE A C 1
ATOM 1312 O O . ILE A 1 215 ? -36.059 15.884 -3.763 1.00 51.06 372 ILE A O 1
ATOM 1317 N N . ILE A 1 216 ? -34.552 16.437 -2.193 1.00 46.86 373 ILE A N 1
ATOM 1318 C CA . ILE A 1 216 ? -33.555 15.517 -2.724 1.00 50.79 373 ILE A CA 1
ATOM 1319 C C . ILE A 1 216 ? -34.092 14.093 -2.681 1.00 48.78 373 ILE A C 1
ATOM 1320 O O . ILE A 1 216 ? -34.054 13.364 -3.680 1.00 47.32 373 ILE A O 1
ATOM 1325 N N . LEU A 1 217 ? -34.653 13.700 -1.536 1.00 42.40 374 LEU A N 1
ATOM 1326 C CA . LEU A 1 217 ? -35.119 12.334 -1.299 1.00 47.68 374 LEU A CA 1
ATOM 1327 C C . LEU A 1 217 ? -36.488 12.056 -1.892 1.00 50.14 374 LEU A C 1
ATOM 1328 O O . LEU A 1 217 ? -36.859 10.883 -2.023 1.00 46.39 374 LEU A O 1
ATOM 1333 N N . GLY A 1 218 ? -37.253 13.094 -2.238 1.00 49.32 375 GLY A N 1
ATOM 1334 C CA . GLY A 1 218 ? -38.587 12.890 -2.770 1.00 48.25 375 GLY A CA 1
ATOM 1335 C C . GLY A 1 218 ? -39.552 12.556 -1.648 1.00 48.91 375 GLY A C 1
ATOM 1336 O O . GLY A 1 218 ? -40.211 11.511 -1.654 1.00 53.85 375 GLY A O 1
ATOM 1337 N N . LEU A 1 219 ? -39.623 13.424 -0.666 1.00 47.45 376 LEU A N 1
ATOM 1338 C CA . LEU A 1 219 ? -40.572 13.324 0.429 1.00 51.95 376 LEU A CA 1
ATOM 1339 C C . LEU A 1 219 ? -41.693 14.343 0.259 1.00 54.24 376 LEU A C 1
ATOM 1340 O O . LEU A 1 219 ? -41.595 15.265 -0.556 1.00 63.59 376 LEU A O 1
ATOM 1345 N N . PRO A 1 220 ? -42.772 14.223 1.031 1.00 66.82 377 PRO A N 1
ATOM 1346 C CA . PRO A 1 220 ? -43.683 15.375 1.197 1.00 73.44 377 PRO A CA 1
ATOM 1347 C C . PRO A 1 220 ? -42.974 16.555 1.865 1.00 74.58 377 PRO A C 1
ATOM 1348 O O . PRO A 1 220 ? -41.988 16.390 2.586 1.00 81.63 377 PRO A O 1
ATOM 1352 N N . PHE A 1 221 ? -43.483 17.760 1.619 1.00 62.20 378 PHE A N 1
ATOM 1353 C CA . PHE A 1 221 ? -42.759 18.969 1.999 1.00 56.58 378 PHE A CA 1
ATOM 1354 C C . PHE A 1 221 ? -43.719 20.143 2.106 1.00 74.03 378 PHE A C 1
ATOM 1355 O O . PHE A 1 221 ? -44.865 20.085 1.650 1.00 80.75 378 PHE A O 1
ATOM 1363 N N . CYS A 1 222 ? -43.209 21.231 2.674 1.00 71.78 379 CYS A N 1
ATOM 1364 C CA . CYS A 1 222 ? -43.988 22.449 2.835 1.00 73.94 379 CYS A CA 1
ATOM 1365 C C . CYS A 1 222 ? -43.034 23.638 2.761 1.00 78.15 379 CYS A C 1
ATOM 1366 O O . CYS A 1 222 ? -41.954 23.546 2.163 1.00 74.33 379 CYS A O 1
ATOM 1369 N N . GLU A 1 223 ? -43.446 24.761 3.368 1.00 67.63 380 GLU A N 1
ATOM 1370 C CA . GLU A 1 223 ? -42.668 25.992 3.404 1.00 64.28 380 GLU A CA 1
ATOM 1371 C C . GLU A 1 223 ? -41.356 25.824 4.143 1.00 71.94 380 GLU A C 1
ATOM 1372 O O . GLU A 1 223 ? -40.519 26.736 4.102 1.00 67.93 380 GLU A O 1
ATOM 1374 N N . ALA A 1 224 ? -41.151 24.684 4.809 1.00 68.70 381 ALA A N 1
ATOM 1375 C CA . ALA A 1 224 ? -39.915 24.464 5.543 1.00 57.41 381 ALA A CA 1
ATOM 1376 C C . ALA A 1 224 ? -38.698 24.341 4.625 1.00 49.91 381 ALA A C 1
ATOM 1377 O O . ALA A 1 224 ? -37.575 24.563 5.087 1.00 50.89 381 ALA A O 1
ATOM 1379 N N . ILE A 1 225 ? -38.884 24.002 3.341 1.00 48.93 382 ILE A N 1
ATOM 1380 C CA . ILE A 1 225 ? -37.734 23.915 2.442 1.00 43.17 382 ILE A CA 1
ATOM 1381 C C . ILE A 1 225 ? -37.008 25.246 2.369 1.00 51.70 382 ILE A C 1
ATOM 1382 O O . ILE A 1 225 ? -35.780 25.280 2.229 1.00 47.03 382 ILE A O 1
ATOM 1387 N N . ASP A 1 226 ? -37.740 26.363 2.465 1.00 44.56 383 ASP A N 1
ATOM 1388 C CA . ASP A 1 226 ? -37.087 27.668 2.403 1.00 43.92 383 ASP A CA 1
ATOM 1389 C C . ASP A 1 226 ? -36.183 27.907 3.600 1.00 44.46 383 ASP A C 1
ATOM 1390 O O . ASP A 1 226 ? -35.210 28.664 3.496 1.00 47.32 383 ASP A O 1
ATOM 1395 N N . MET A 1 227 ? -36.486 27.299 4.753 1.00 44.25 384 MET A N 1
ATOM 1396 C CA A MET A 1 227 ? -35.626 27.501 5.912 0.26 47.56 384 MET A CA 1
ATOM 1397 C CA B MET A 1 227 ? -35.624 27.512 5.909 0.74 46.96 384 MET A CA 1
ATOM 1398 C C . MET A 1 227 ? -34.300 26.779 5.748 1.00 50.84 384 MET A C 1
ATOM 1399 O O . MET A 1 227 ? -33.265 27.273 6.218 1.00 48.36 384 MET A O 1
ATOM 1408 N N . TRP A 1 228 ? -34.309 25.616 5.089 1.00 49.36 385 TRP A N 1
ATOM 1409 C CA . TRP A 1 228 ? -33.050 24.945 4.786 1.00 49.56 385 TRP A CA 1
ATOM 1410 C C . TRP A 1 228 ? -32.196 25.807 3.863 1.00 42.39 385 TRP A C 1
ATOM 1411 O O . TRP A 1 228 ? -31.000 25.990 4.105 1.00 49.40 385 TRP A O 1
ATOM 1422 N N . SER A 1 229 ? -32.797 26.358 2.798 1.00 41.97 386 SER A N 1
ATOM 1423 C CA . SER A 1 229 ? -32.058 27.264 1.915 1.00 41.42 386 SER A CA 1
ATOM 1424 C C . SER A 1 229 ? -31.501 28.463 2.676 1.00 43.47 386 SER A C 1
ATOM 1425 O O . SER A 1 229 ? -30.374 28.909 2.407 1.00 43.93 386 SER A O 1
ATOM 1428 N N . LEU A 1 230 ? -32.272 28.999 3.631 1.00 43.12 387 LEU A N 1
ATOM 1429 C CA . LEU A 1 230 ? -31.761 30.113 4.422 1.00 40.86 387 LEU A CA 1
ATOM 1430 C C . LEU A 1 230 ? -30.536 29.702 5.238 1.00 45.11 387 LEU A C 1
ATOM 1431 O O . LEU A 1 230 ? -29.561 30.467 5.350 1.00 47.46 387 LEU A O 1
ATOM 1436 N N . GLY A 1 231 ? -30.545 28.493 5.800 1.00 42.73 388 GLY A N 1
ATOM 1437 C CA . GLY A 1 231 ? -29.352 28.026 6.494 1.00 40.51 388 GLY A CA 1
ATOM 1438 C C . GLY A 1 231 ? -28.139 27.951 5.581 1.00 44.55 388 GLY A C 1
ATOM 1439 O O . GLY A 1 231 ? -27.037 28.394 5.945 1.00 41.85 388 GLY A O 1
ATOM 1440 N N . CYS A 1 232 ? -28.323 27.397 4.377 1.00 42.54 389 CYS A N 1
ATOM 1441 C CA . CYS A 1 232 ? -27.223 27.354 3.419 1.00 43.06 389 CYS A CA 1
ATOM 1442 C C . CYS A 1 232 ? -26.770 28.757 3.025 1.00 42.07 389 CYS A C 1
ATOM 1443 O O . CYS A 1 232 ? -25.583 28.977 2.781 1.00 44.45 389 CYS A O 1
ATOM 1446 N N . VAL A 1 233 ? -27.696 29.709 2.942 1.00 49.67 390 VAL A N 1
ATOM 1447 C CA . VAL A 1 233 ? -27.308 31.069 2.583 1.00 42.00 390 VAL A CA 1
ATOM 1448 C C . VAL A 1 233 ? -26.449 31.704 3.683 1.00 47.09 390 VAL A C 1
ATOM 1449 O O . VAL A 1 233 ? -25.385 32.271 3.398 1.00 46.37 390 VAL A O 1
ATOM 1453 N N . ILE A 1 234 ? -26.862 31.601 4.957 1.00 46.12 391 ILE A N 1
ATOM 1454 C CA . ILE A 1 234 ? -26.082 32.286 5.987 1.00 43.88 391 ILE A CA 1
ATOM 1455 C C . ILE A 1 234 ? -24.750 31.580 6.197 1.00 41.77 391 ILE A C 1
ATOM 1456 O O . ILE A 1 234 ? -23.726 32.226 6.436 1.00 45.68 391 ILE A O 1
ATOM 1461 N N . ALA A 1 235 ? -24.719 30.251 6.069 1.00 43.79 392 ALA A N 1
ATOM 1462 C CA . ALA A 1 235 ? -23.435 29.556 6.164 1.00 48.16 392 ALA A CA 1
ATOM 1463 C C . ALA A 1 235 ? -22.472 30.029 5.079 1.00 50.62 392 ALA A C 1
ATOM 1464 O O . ALA A 1 235 ? -21.267 30.200 5.316 1.00 45.15 392 ALA A O 1
ATOM 1466 N N . GLU A 1 236 ? -22.989 30.255 3.878 1.00 45.72 393 GLU A N 1
ATOM 1467 C CA . GLU A 1 236 ? -22.140 30.705 2.783 1.00 42.08 393 GLU A CA 1
ATOM 1468 C C . GLU A 1 236 ? -21.642 32.129 3.009 1.00 42.62 393 GLU A C 1
ATOM 1469 O O . GLU A 1 236 ? -20.508 32.458 2.641 1.00 42.44 393 GLU A O 1
ATOM 1475 N N . LEU A 1 237 ? -22.495 33.026 3.529 1.00 43.37 394 LEU A N 1
ATOM 1476 C CA . LEU A 1 237 ? -21.979 34.343 3.891 1.00 46.21 394 LEU A CA 1
ATOM 1477 C C . LEU A 1 237 ? -20.891 34.206 4.950 1.00 46.65 394 LEU A C 1
ATOM 1478 O O . LEU A 1 237 ? -19.877 34.906 4.902 1.00 49.78 394 LEU A O 1
ATOM 1483 N N . PHE A 1 238 ? -21.065 33.262 5.883 1.00 51.56 395 PHE A N 1
ATOM 1484 C CA . PHE A 1 238 ? -20.071 33.041 6.932 1.00 50.11 395 PHE A CA 1
ATOM 1485 C C . PHE A 1 238 ? -18.754 32.513 6.372 1.00 48.04 395 PHE A C 1
ATOM 1486 O O . PHE A 1 238 ? -17.679 32.913 6.828 1.00 50.65 395 PHE A O 1
ATOM 1494 N N . LEU A 1 239 ? -18.812 31.598 5.403 1.00 53.14 396 LEU A N 1
ATOM 1495 C CA . LEU A 1 239 ? -17.597 30.999 4.854 1.00 52.86 396 LEU A CA 1
ATOM 1496 C C . LEU A 1 239 ? -17.011 31.765 3.681 1.00 51.70 396 LEU A C 1
ATOM 1497 O O . LEU A 1 239 ? -15.837 31.575 3.368 1.00 54.66 396 LEU A O 1
ATOM 1502 N N . GLY A 1 240 ? -17.797 32.594 2.998 1.00 54.32 397 GLY A N 1
ATOM 1503 C CA . GLY A 1 240 ? -17.365 33.113 1.710 1.00 44.71 397 GLY A CA 1
ATOM 1504 C C . GLY A 1 240 ? -17.486 32.128 0.553 1.00 48.93 397 GLY A C 1
ATOM 1505 O O . GLY A 1 240 ? -17.109 32.471 -0.572 1.00 56.13 397 GLY A O 1
ATOM 1506 N N . TRP A 1 241 ? -18.018 30.930 0.789 1.00 46.89 398 TRP A N 1
ATOM 1507 C CA . TRP A 1 241 ? -18.132 29.868 -0.198 1.00 46.62 398 TRP A CA 1
ATOM 1508 C C . TRP A 1 241 ? -19.337 29.027 0.182 1.00 51.02 398 TRP A C 1
ATOM 1509 O O . TRP A 1 241 ? -19.636 28.909 1.375 1.00 54.63 398 TRP A O 1
ATOM 1520 N N . PRO A 1 242 ? -20.033 28.415 -0.781 1.00 48.29 399 PRO A N 1
ATOM 1521 C CA . PRO A 1 242 ? -21.181 27.576 -0.408 1.00 49.04 399 PRO A CA 1
ATOM 1522 C C . PRO A 1 242 ? -20.735 26.459 0.513 1.00 48.23 399 PRO A C 1
ATOM 1523 O O . PRO A 1 242 ? -19.630 25.930 0.389 1.00 45.68 399 PRO A O 1
ATOM 1527 N N . LEU A 1 243 ? -21.609 26.114 1.456 1.00 49.46 400 LEU A N 1
ATOM 1528 C CA . LEU A 1 243 ? -21.352 24.995 2.354 1.00 49.86 400 LEU A CA 1
ATOM 1529 C C . LEU A 1 243 ? -21.407 23.661 1.616 1.00 47.98 400 LEU A C 1
ATOM 1530 O O . LEU A 1 243 ? -20.549 22.796 1.809 1.00 50.11 400 LEU A O 1
ATOM 1535 N N . TYR A 1 244 ? -22.429 23.469 0.786 1.00 44.62 401 TYR A N 1
ATOM 1536 C CA . TYR A 1 244 ? -22.675 22.203 0.100 1.00 37.38 401 TYR A CA 1
ATOM 1537 C C . TYR A 1 244 ? -22.833 22.473 -1.392 1.00 45.50 401 TYR A C 1
ATOM 1538 O O . TYR A 1 244 ? -23.950 22.439 -1.930 1.00 45.07 401 TYR A O 1
ATOM 1547 N N . PRO A 1 245 ? -21.736 22.715 -2.096 1.00 4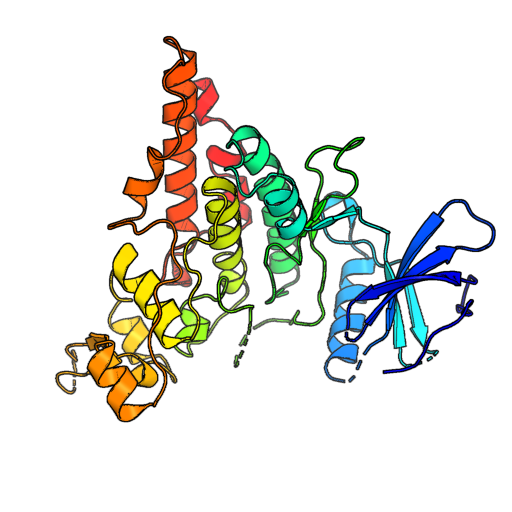6.69 402 PRO A N 1
ATOM 1548 C CA . PRO A 1 245 ? -21.794 22.985 -3.543 1.00 45.38 402 PRO A CA 1
ATOM 1549 C C . PRO A 1 245 ? -21.789 21.709 -4.385 1.00 44.94 402 PRO A C 1
ATOM 1550 O O . PRO A 1 245 ? -20.862 21.442 -5.138 1.00 47.30 402 PRO A O 1
ATOM 1554 N N . GLY A 1 246 ? -22.843 20.908 -4.270 1.00 44.12 403 GLY A N 1
ATOM 1555 C CA . GLY A 1 246 ? -22.861 19.635 -4.983 1.00 44.21 403 GLY A CA 1
ATOM 1556 C C . GLY A 1 246 ? -23.112 19.821 -6.480 1.00 47.91 403 GLY A C 1
ATOM 1557 O O . GLY A 1 246 ? -24.024 20.551 -6.887 1.00 51.13 403 GLY A O 1
ATOM 1558 N N . ALA A 1 247 ? -22.320 19.142 -7.305 1.00 49.81 404 ALA A N 1
ATOM 1559 C CA . ALA A 1 247 ? -22.470 19.235 -8.765 1.00 54.79 404 ALA A CA 1
ATOM 1560 C C . ALA A 1 247 ? -23.545 18.312 -9.317 1.00 54.76 404 ALA A C 1
ATOM 1561 O O . ALA A 1 247 ? -23.794 18.325 -10.524 1.00 60.81 404 ALA A O 1
ATOM 1563 N N . SER A 1 248 ? -24.166 17.502 -8.468 1.00 44.80 405 SER A N 1
ATOM 1564 C CA . SER A 1 248 ? -25.223 16.590 -8.852 1.00 45.78 405 SER A CA 1
ATOM 1565 C C . SER A 1 248 ? -25.976 16.295 -7.571 1.00 48.88 405 SER A C 1
ATOM 1566 O O . SER A 1 248 ? -25.482 16.583 -6.483 1.00 49.22 405 SER A O 1
ATOM 1569 N N . GLU A 1 249 ? -27.195 15.769 -7.702 1.00 44.92 406 GLU A N 1
ATOM 1570 C CA . GLU A 1 249 ? -27.977 15.472 -6.506 1.00 50.19 406 GLU A CA 1
ATOM 1571 C C . GLU A 1 249 ? -27.270 14.441 -5.645 1.00 51.41 406 GLU A C 1
ATOM 1572 O O . GLU A 1 249 ? -27.361 14.495 -4.420 1.00 50.80 406 GLU A O 1
ATOM 1578 N N . TYR A 1 250 ? -26.552 13.506 -6.266 1.00 47.95 407 TYR A N 1
ATOM 1579 C CA . TYR A 1 250 ? -25.778 12.535 -5.504 1.00 48.92 407 TYR A CA 1
ATOM 1580 C C . TY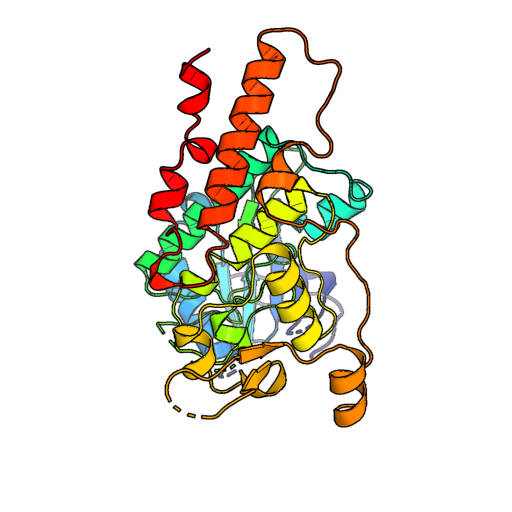R A 1 250 ? -24.712 13.229 -4.662 1.00 53.51 407 TYR A C 1
ATOM 1581 O O . TYR A 1 250 ? -24.644 13.030 -3.445 1.00 53.13 407 TYR A O 1
ATOM 1590 N N . ASP A 1 251 ? -23.870 14.053 -5.294 1.00 47.28 408 ASP A N 1
ATOM 1591 C CA . ASP A 1 251 ? -22.858 14.801 -4.545 1.00 46.72 408 ASP A CA 1
ATOM 1592 C C . ASP A 1 251 ? -23.482 15.709 -3.489 1.00 47.08 408 ASP A C 1
ATOM 1593 O O . ASP A 1 251 ? -22.915 15.883 -2.404 1.00 51.31 408 ASP A O 1
ATOM 1598 N N . GLN A 1 252 ? -24.653 16.282 -3.772 1.00 42.98 409 GLN A N 1
ATOM 1599 C CA . GLN A 1 252 ? -25.318 17.140 -2.802 1.00 45.58 409 GLN A CA 1
ATOM 1600 C C . GLN A 1 252 ? -25.645 16.376 -1.523 1.00 45.66 409 GLN A C 1
ATOM 1601 O O . GLN A 1 252 ? -25.318 16.821 -0.413 1.00 47.90 409 GLN A O 1
ATOM 1607 N N . ILE A 1 253 ? -26.329 15.238 -1.654 1.00 45.65 410 ILE A N 1
ATOM 1608 C CA . ILE A 1 253 ? -26.692 14.487 -0.460 1.00 46.27 410 ILE A CA 1
ATOM 1609 C C . ILE A 1 253 ? -25.459 13.815 0.144 1.00 50.49 410 ILE A C 1
ATOM 1610 O O . ILE A 1 253 ? -25.408 13.597 1.364 1.00 47.31 410 ILE A O 1
ATOM 1615 N N . ARG A 1 254 ? -24.435 13.532 -0.671 1.00 48.45 411 ARG A N 1
ATOM 1616 C CA . ARG A 1 254 ? -23.171 13.033 -0.132 1.00 46.48 411 ARG A CA 1
ATOM 1617 C C . ARG A 1 254 ? -22.493 14.074 0.764 1.00 48.40 411 ARG A C 1
ATOM 1618 O O . ARG A 1 254 ? -22.034 13.752 1.862 1.00 51.55 411 ARG A O 1
ATOM 1626 N N . TYR A 1 255 ? -22.391 15.324 0.301 1.00 45.20 412 TYR A N 1
ATOM 1627 C CA . TYR A 1 255 ? -21.782 16.367 1.128 1.00 48.15 412 TYR A CA 1
ATOM 1628 C C . TYR A 1 255 ? -22.550 16.544 2.434 1.00 49.32 412 TYR A C 1
ATOM 1629 O O . TYR A 1 255 ? -21.957 16.661 3.508 1.00 48.58 412 TYR A O 1
ATOM 1638 N N . ILE A 1 256 ? -23.881 16.604 2.345 1.00 52.19 413 ILE A N 1
ATOM 1639 C CA . ILE A 1 256 ? -24.710 16.777 3.525 1.00 49.78 413 ILE A CA 1
ATOM 1640 C C . ILE A 1 256 ? -24.504 15.615 4.485 1.00 50.78 413 ILE A C 1
ATOM 1641 O O . ILE A 1 256 ? -24.339 15.808 5.699 1.00 48.00 413 ILE A O 1
ATOM 1646 N N . SER A 1 257 ? -24.518 14.388 3.959 1.00 44.32 414 SER A N 1
ATOM 1647 C CA . SER A 1 257 ? -24.355 13.225 4.827 1.00 49.05 414 SER A CA 1
ATOM 1648 C C . SER A 1 257 ? -22.974 13.160 5.461 1.00 58.23 414 SER A C 1
ATOM 1649 O O . SER A 1 257 ? -22.837 12.680 6.594 1.00 54.92 414 SER A O 1
ATOM 1652 N N . GLN A 1 258 ? -21.942 13.617 4.761 1.00 51.64 415 GLN A N 1
ATOM 1653 C CA . GLN A 1 258 ? -20.612 13.540 5.348 1.00 49.11 415 GLN A CA 1
ATOM 1654 C C . GLN A 1 258 ? -20.486 14.475 6.546 1.00 58.86 415 GLN A C 1
ATOM 1655 O O . GLN A 1 258 ? -19.779 14.163 7.508 1.00 65.52 415 GLN A O 1
ATOM 1661 N N . THR A 1 259 ? -21.173 15.614 6.515 1.00 55.62 416 THR A N 1
ATOM 1662 C CA . THR A 1 259 ? -21.046 16.618 7.563 1.00 53.86 416 THR A CA 1
ATOM 1663 C C . THR A 1 259 ? -22.126 16.468 8.628 1.00 58.73 416 THR A C 1
ATOM 1664 O O . THR A 1 259 ? -21.890 16.796 9.795 1.00 59.30 416 THR A O 1
ATOM 1668 N N . GLN A 1 260 ? -23.285 15.916 8.281 1.00 52.04 417 GLN A N 1
ATOM 1669 C CA . GLN A 1 260 ? -24.383 15.848 9.238 1.00 55.26 417 GLN A CA 1
ATOM 1670 C C . GLN A 1 260 ? -24.844 14.431 9.540 1.00 52.50 417 GLN A C 1
ATOM 1671 O O . GLN A 1 260 ? -25.821 14.266 10.280 1.00 55.05 417 GLN A O 1
ATOM 1677 N N . GLY A 1 261 ? -24.164 13.409 9.022 1.00 54.21 418 GLY A N 1
ATOM 1678 C CA . GLY A 1 261 ? -24.650 12.042 9.116 1.00 54.44 418 GLY A CA 1
ATOM 1679 C C . GLY A 1 261 ? -25.742 11.747 8.095 1.00 53.44 418 GLY A C 1
ATOM 1680 O O . GLY A 1 261 ? -26.406 12.640 7.569 1.00 46.91 418 GLY A O 1
ATOM 1681 N N . LEU A 1 262 ? -25.921 10.457 7.809 1.00 52.88 419 LEU A N 1
ATOM 1682 C CA . LEU A 1 262 ? -27.003 10.022 6.929 1.00 55.93 419 LEU A CA 1
ATOM 1683 C C . LEU A 1 262 ? -28.339 10.565 7.433 1.00 56.98 419 LEU A C 1
ATOM 1684 O O . LEU A 1 262 ? -28.522 10.781 8.631 1.00 57.68 419 LEU A O 1
ATOM 1689 N N . PRO A 1 263 ? -29.291 10.823 6.550 1.00 56.49 420 PRO A N 1
ATOM 1690 C CA . PRO A 1 263 ? -30.644 11.087 7.046 1.00 52.97 420 PRO A CA 1
ATOM 1691 C C . PRO A 1 263 ? -31.168 9.844 7.758 1.00 49.39 420 PRO A C 1
ATOM 1692 O O . PRO A 1 263 ? -30.823 8.713 7.412 1.00 50.88 420 PRO A O 1
ATOM 1696 N N . ALA A 1 264 ? -31.988 10.071 8.782 1.00 44.18 421 ALA A N 1
ATOM 1697 C CA . ALA A 1 264 ? -32.553 8.976 9.561 1.00 51.38 421 ALA A CA 1
ATOM 1698 C C . ALA A 1 264 ? -33.264 7.969 8.662 1.00 49.19 421 ALA A C 1
ATOM 1699 O O . ALA A 1 264 ? -33.805 8.314 7.611 1.00 51.14 421 ALA A O 1
ATOM 1701 N N . GLU A 1 265 ? -33.295 6.717 9.117 1.00 50.29 422 GLU A N 1
ATOM 1702 C CA . GLU A 1 265 ? -33.857 5.637 8.315 1.00 50.28 422 GLU A CA 1
ATOM 1703 C C . GLU A 1 265 ? -35.309 5.906 7.948 1.00 58.71 422 GLU A C 1
ATOM 1704 O O . GLU A 1 265 ? -35.733 5.592 6.832 1.00 58.71 422 GLU A O 1
ATOM 1710 N N . TYR A 1 266 ? -36.090 6.503 8.858 1.00 54.02 423 TYR A N 1
ATOM 1711 C CA . TYR A 1 266 ? -37.504 6.709 8.536 1.00 54.55 423 TYR A CA 1
ATOM 1712 C C . TYR A 1 266 ? -37.708 7.762 7.449 1.00 45.39 423 TYR A C 1
ATOM 1713 O O . TYR A 1 266 ? -38.751 7.770 6.795 1.00 58.98 423 TYR A O 1
ATOM 1722 N N . LEU A 1 267 ? -36.751 8.658 7.249 1.00 49.50 424 LEU A N 1
ATOM 1723 C CA . LEU A 1 267 ? -36.817 9.553 6.098 1.00 56.04 424 LEU A CA 1
ATOM 1724 C C . LEU A 1 267 ? -36.405 8.829 4.820 1.00 53.28 424 LEU A C 1
ATOM 1725 O O . LEU A 1 267 ? -37.100 8.901 3.794 1.00 52.28 424 LEU A O 1
ATOM 1730 N N . LEU A 1 268 ? -35.277 8.115 4.869 1.00 48.69 425 LEU A N 1
ATOM 1731 C CA . LEU A 1 268 ? -34.787 7.422 3.678 1.00 49.04 425 LEU A CA 1
ATOM 1732 C C . LEU A 1 268 ? -35.829 6.461 3.132 1.00 49.86 425 LEU A C 1
ATOM 1733 O O . LEU A 1 268 ? -36.026 6.374 1.916 1.00 52.89 425 LEU A O 1
ATOM 1738 N N . SER A 1 269 ? -36.519 5.741 4.024 1.00 44.14 426 SER A N 1
ATOM 1739 C CA . SER A 1 269 ? -37.477 4.722 3.616 1.00 53.01 426 SER A CA 1
ATOM 1740 C C . SER A 1 269 ? -38.759 5.312 3.036 1.00 52.57 426 SER A C 1
ATOM 1741 O O . SER A 1 269 ? -39.529 4.587 2.400 1.00 52.04 426 SER A O 1
ATOM 1744 N N . ALA A 1 270 ? -39.014 6.598 3.253 1.00 52.65 427 ALA A N 1
ATOM 1745 C CA . ALA A 1 270 ? -40.206 7.235 2.732 1.00 57.56 427 ALA A CA 1
ATOM 1746 C C . ALA A 1 270 ? -39.966 7.948 1.407 1.00 56.45 427 ALA A C 1
ATOM 1747 O O . ALA A 1 270 ? -40.934 8.274 0.719 1.00 62.64 427 ALA A O 1
ATOM 1749 N N . GLY A 1 271 ? -38.710 8.166 1.020 1.00 55.52 428 GLY A N 1
ATOM 1750 C CA . GLY A 1 271 ? -38.418 8.992 -0.143 1.00 51.93 428 GLY A CA 1
ATOM 1751 C C . GLY A 1 271 ? -38.590 8.244 -1.459 1.00 55.48 428 GLY A C 1
ATOM 1752 O O . GLY A 1 271 ? -38.179 7.092 -1.604 1.00 51.20 428 GLY A O 1
ATOM 1753 N N . THR A 1 272 ? -39.185 8.930 -2.444 1.00 63.18 429 THR A N 1
ATOM 1754 C CA . THR A 1 272 ? -39.322 8.352 -3.784 1.00 58.65 429 THR A CA 1
ATOM 1755 C C . THR A 1 272 ? -38.021 8.352 -4.566 1.00 53.96 429 THR A C 1
ATOM 1756 O O . THR A 1 272 ? -37.905 7.615 -5.554 1.00 52.80 429 THR A O 1
ATOM 1760 N N . LYS A 1 273 ? -37.043 9.162 -4.168 1.00 48.23 430 LYS A N 1
ATOM 1761 C CA . LYS A 1 273 ? -35.780 9.239 -4.888 1.00 58.21 430 LYS A CA 1
ATOM 1762 C C . LYS A 1 273 ? -34.610 8.625 -4.120 1.00 52.08 430 LYS A C 1
ATOM 1763 O O . LYS A 1 273 ? -33.480 8.617 -4.635 1.00 44.55 430 LYS A O 1
ATOM 1769 N N . THR A 1 274 ? -34.859 8.078 -2.925 1.00 55.61 431 THR A N 1
ATOM 1770 C CA . THR A 1 274 ? -33.779 7.626 -2.046 1.00 52.38 431 THR A CA 1
ATOM 1771 C C . THR A 1 274 ? -32.861 6.624 -2.735 1.00 47.37 431 THR A C 1
ATOM 1772 O O . THR A 1 274 ? -31.634 6.702 -2.602 1.00 47.10 431 THR A O 1
ATOM 1776 N N . THR A 1 275 ? -33.430 5.658 -3.455 1.00 46.49 432 THR A N 1
ATOM 1777 C CA . THR A 1 275 ? -32.560 4.610 -3.968 1.00 45.11 432 THR A CA 1
ATOM 1778 C C . THR A 1 275 ? -31.706 5.077 -5.129 1.00 49.82 432 THR A C 1
ATOM 1779 O O . THR A 1 275 ? -30.888 4.298 -5.619 1.00 48.66 432 THR A O 1
ATOM 1783 N N . ARG A 1 276 ? -31.833 6.330 -5.558 1.00 47.49 433 ARG A N 1
ATOM 1784 C CA . ARG A 1 276 ? -30.875 6.826 -6.535 1.00 51.72 433 ARG A CA 1
ATOM 1785 C C . ARG A 1 276 ? -29.515 7.040 -5.895 1.00 52.12 433 ARG A C 1
ATOM 1786 O O . ARG A 1 276 ? -28.494 6.986 -6.585 1.00 51.49 433 ARG A O 1
ATOM 1794 N N . PHE A 1 277 ? -29.479 7.287 -4.579 1.00 42.43 434 PHE A N 1
ATOM 1795 C CA . PHE A 1 277 ? -28.257 7.682 -3.895 1.00 47.01 434 PHE A CA 1
ATOM 1796 C C . PHE A 1 277 ? -27.824 6.718 -2.801 1.00 51.15 434 PHE A C 1
ATOM 1797 O O . PHE A 1 277 ? -26.650 6.744 -2.417 1.00 52.74 434 PHE A O 1
ATOM 1805 N N . PHE A 1 278 ? -28.742 5.901 -2.275 1.00 48.54 435 PHE A N 1
ATOM 1806 C CA . PHE A 1 278 ? -28.501 4.981 -1.172 1.00 45.82 435 PHE A CA 1
ATOM 1807 C C . PHE A 1 278 ? -28.956 3.587 -1.570 1.00 45.61 435 PHE A C 1
ATOM 1808 O O . PHE A 1 278 ? -29.909 3.425 -2.337 1.00 52.24 435 PHE A O 1
ATOM 1816 N N . ASN A 1 279 ? -28.286 2.575 -1.022 1.00 49.94 436 ASN A N 1
ATOM 1817 C CA . ASN A 1 279 ? -28.721 1.188 -1.125 1.00 48.32 436 ASN A CA 1
ATOM 1818 C C . ASN A 1 279 ? -29.225 0.712 0.230 1.00 53.80 436 ASN A C 1
ATOM 1819 O O . ASN A 1 279 ? -28.680 1.093 1.276 1.00 53.18 436 ASN A O 1
ATOM 1824 N N . ARG A 1 280 ? -30.260 -0.122 0.194 1.00 45.06 437 ARG A N 1
ATOM 1825 C CA . ARG A 1 280 ? -30.657 -0.957 1.319 1.00 55.10 437 ARG A CA 1
ATOM 1826 C C . ARG A 1 280 ? -29.715 -2.154 1.349 1.00 56.17 437 ARG A C 1
ATOM 1827 O O . ARG A 1 280 ? -29.755 -3.002 0.452 1.00 60.96 437 ARG A O 1
ATOM 1835 N N . ASP A 1 281 ? -28.864 -2.247 2.368 1.00 52.41 438 ASP A N 1
ATOM 1836 C CA . ASP A 1 281 ? -28.013 -3.432 2.422 1.00 57.00 438 ASP A CA 1
ATOM 1837 C C . ASP A 1 281 ? -28.791 -4.673 2.813 1.00 60.39 438 ASP A C 1
ATOM 1838 O O . ASP A 1 281 ? -28.328 -5.783 2.538 1.00 64.74 438 ASP A O 1
ATOM 1843 N N . THR A 1 282 ? -29.967 -4.508 3.418 1.00 63.12 439 THR A N 1
ATOM 1844 C CA . THR A 1 282 ? -30.925 -5.590 3.585 1.00 64.27 439 THR A CA 1
ATOM 1845 C C . THR A 1 282 ? -32.325 -5.026 3.369 1.00 68.58 439 THR A C 1
ATOM 1846 O O . THR A 1 282 ? -32.529 -3.811 3.380 1.00 73.10 439 THR A O 1
ATOM 1850 N N . ASP A 1 283 ? -33.294 -5.911 3.165 1.00 68.94 440 ASP A N 1
ATOM 1851 C CA . ASP A 1 283 ? -34.681 -5.474 2.999 1.00 69.44 440 ASP A CA 1
ATOM 1852 C C . ASP A 1 283 ? -35.273 -4.942 4.294 1.00 68.21 440 ASP A C 1
ATOM 1853 O O . ASP A 1 283 ? -34.897 -5.369 5.374 1.00 61.95 440 ASP A O 1
ATOM 1868 N N . PRO A 1 285 ? -38.191 -5.005 7.053 1.00 47.92 442 PRO A N 1
ATOM 1869 C CA . PRO A 1 285 ? -38.004 -4.015 8.133 1.00 51.56 442 PRO A CA 1
ATOM 1870 C C . PRO A 1 285 ? -36.557 -3.703 8.476 1.00 50.62 442 PRO A C 1
ATOM 1871 O O . PRO A 1 285 ? -35.717 -4.588 8.373 1.00 51.77 442 PRO A O 1
ATOM 1875 N N . TYR A 1 286 ? -36.281 -2.467 8.883 1.00 45.95 443 TYR A N 1
ATOM 1876 C CA . TYR A 1 286 ? -34.959 -2.057 9.326 1.00 50.87 443 TYR A CA 1
ATOM 1877 C C . TYR A 1 286 ? -33.900 -2.349 8.258 1.00 56.20 443 TYR A C 1
ATOM 1878 O O . TYR A 1 286 ? -32.979 -3.136 8.496 1.00 62.98 443 TYR A O 1
ATOM 1887 N N . PRO A 1 287 ? -34.010 -1.745 7.087 1.00 56.47 444 PRO A N 1
ATOM 1888 C CA . PRO A 1 287 ? -32.942 -1.908 6.112 1.00 61.83 444 PRO A CA 1
ATOM 1889 C C . PRO A 1 287 ? -31.701 -1.251 6.679 1.00 66.64 444 PRO A C 1
ATOM 1890 O O . PRO A 1 287 ? -31.773 -0.346 7.515 1.00 74.98 444 PRO A O 1
ATOM 1894 N N . LEU A 1 288 ? -30.556 -1.729 6.239 1.00 71.82 445 LEU A N 1
ATOM 1895 C CA . LEU A 1 288 ? -29.299 -1.067 6.559 1.00 69.08 445 LEU A CA 1
ATOM 1896 C C . LEU A 1 288 ? -28.992 -0.105 5.420 1.00 55.91 445 LEU A C 1
ATOM 1897 O O . LEU A 1 288 ? -28.354 -0.474 4.438 1.00 59.62 445 LEU A O 1
ATOM 1902 N N . TRP A 1 289 ? -29.483 1.131 5.534 1.00 53.72 446 TRP A N 1
ATOM 1903 C CA . TRP A 1 289 ? -29.290 2.103 4.462 1.00 51.72 446 TRP A CA 1
ATOM 1904 C C . TRP A 1 289 ? -27.835 2.549 4.420 1.00 54.08 446 TRP A C 1
ATOM 1905 O O . TRP A 1 289 ? -27.256 2.899 5.452 1.00 57.06 446 TRP A O 1
ATOM 1916 N N . ARG A 1 290 ? -27.254 2.568 3.226 1.00 50.21 447 ARG A N 1
ATOM 1917 C CA . ARG A 1 290 ? -25.900 3.080 3.041 1.00 55.20 447 ARG A CA 1
ATOM 1918 C C . ARG A 1 290 ? -25.868 3.969 1.812 1.00 50.48 447 ARG A C 1
ATOM 1919 O O . ARG A 1 290 ? -26.480 3.636 0.794 1.00 51.51 447 ARG A O 1
ATOM 1927 N N . LEU A 1 291 ? -25.139 5.084 1.893 1.00 48.55 448 LEU A N 1
ATOM 1928 C CA . LEU A 1 291 ? -24.888 5.869 0.695 1.00 51.80 448 LEU A CA 1
ATOM 1929 C C . LEU A 1 291 ? -24.054 5.050 -0.275 1.00 56.36 448 LEU A C 1
ATOM 1930 O O . LEU A 1 291 ? -23.088 4.393 0.123 1.00 55.32 448 LEU A O 1
ATOM 1935 N N . LYS A 1 292 ? -24.448 5.061 -1.546 1.00 49.79 449 LYS A N 1
ATOM 1936 C CA . LYS A 1 292 ? -23.579 4.532 -2.589 1.00 54.99 449 LYS A CA 1
ATOM 1937 C C . LYS A 1 292 ? -22.226 5.222 -2.505 1.00 55.07 449 LYS A C 1
ATOM 1938 O O . LYS A 1 292 ? -22.146 6.413 -2.190 1.00 56.78 449 LYS A O 1
ATOM 1944 N N . THR A 1 293 ? -21.166 4.477 -2.770 1.00 57.03 450 THR A N 1
ATOM 1945 C CA . THR A 1 293 ? -19.840 5.074 -2.860 1.00 62.22 450 THR A CA 1
ATOM 1946 C C . THR A 1 293 ? -19.683 5.802 -4.194 1.00 59.16 450 THR A C 1
ATOM 1947 O O . THR A 1 293 ? -20.368 5.488 -5.164 1.00 55.91 450 THR A O 1
ATOM 1951 N N . PRO A 1 294 ? -18.808 6.806 -4.256 1.00 57.00 451 PRO A N 1
ATOM 1952 C CA . PRO A 1 294 ? -18.622 7.525 -5.533 1.00 62.70 451 PRO A CA 1
ATOM 1953 C C . PRO A 1 294 ? -18.259 6.616 -6.698 1.00 66.25 451 PRO A C 1
ATOM 1954 O O . PRO A 1 294 ? -18.837 6.759 -7.784 1.00 65.01 451 PRO A O 1
ATOM 1958 N N . ASP A 1 295 ? -17.343 5.663 -6.505 1.00 78.02 452 ASP A N 1
ATOM 1959 C CA . ASP A 1 295 ? -16.974 4.772 -7.605 1.00 85.61 452 ASP A CA 1
ATOM 1960 C C . ASP A 1 295 ? -18.159 3.918 -8.038 1.00 79.76 452 ASP A C 1
ATOM 1961 O O . ASP A 1 295 ? -18.479 3.830 -9.231 1.00 73.01 452 ASP A O 1
ATOM 1966 N N . ASP A 1 296 ? -18.830 3.286 -7.076 1.00 71.46 453 ASP A N 1
ATOM 1967 C CA . ASP A 1 296 ? -20.001 2.487 -7.408 1.00 75.38 453 ASP A CA 1
ATOM 1968 C C . ASP A 1 296 ? -21.065 3.339 -8.090 1.00 65.58 453 ASP A C 1
ATOM 1969 O O . ASP A 1 296 ? -21.618 2.944 -9.120 1.00 66.80 453 ASP A O 1
ATOM 1974 N N . HIS A 1 297 ? -21.334 4.535 -7.552 1.00 61.37 454 HIS A N 1
ATOM 1975 C CA . HIS A 1 297 ? -22.354 5.399 -8.140 1.00 62.59 454 HIS A CA 1
ATOM 1976 C C . HIS A 1 297 ? -21.947 5.875 -9.530 1.00 67.71 454 HIS A C 1
ATOM 1977 O O . HIS A 1 297 ? -22.789 6.006 -10.421 1.00 66.73 454 HIS A O 1
ATOM 1984 N N . GLU A 1 298 ? -20.665 6.186 -9.724 1.00 69.75 455 GLU A N 1
ATOM 1985 C CA . GLU A 1 298 ? -20.205 6.529 -11.066 1.00 74.62 455 GLU A CA 1
ATOM 1986 C C . GLU A 1 298 ? -20.365 5.344 -12.012 1.00 76.93 455 GLU A C 1
ATOM 1987 O O . GLU A 1 298 ? -20.777 5.514 -13.166 1.00 77.92 455 GLU A O 1
ATOM 1993 N N . ALA A 1 299 ? -20.084 4.130 -11.521 1.00 70.64 456 ALA A N 1
ATOM 1994 C CA . ALA A 1 299 ? -20.103 2.947 -12.378 1.00 79.39 456 ALA A CA 1
ATOM 1995 C C . ALA A 1 299 ? -21.481 2.698 -12.972 1.00 82.41 456 ALA A C 1
ATOM 1996 O O . ALA A 1 299 ? -21.602 2.332 -14.147 1.00 88.67 456 ALA A O 1
ATOM 1998 N N . GLU A 1 300 ? -22.533 2.868 -12.187 1.00 72.33 457 GLU A N 1
ATOM 1999 C CA . GLU A 1 300 ? -23.852 2.570 -12.719 1.00 76.69 457 GLU A CA 1
ATOM 2000 C C . GLU A 1 300 ? -24.529 3.788 -13.326 1.00 81.40 457 GLU A C 1
ATOM 2001 O O . GLU A 1 300 ? -25.622 3.656 -13.875 1.00 89.57 457 GLU A O 1
ATOM 2007 N N . THR A 1 301 ? -23.907 4.963 -13.264 1.00 69.78 458 THR A N 1
ATOM 2008 C CA . THR A 1 301 ? -24.580 6.181 -13.677 1.00 58.61 458 THR A CA 1
ATOM 2009 C C . THR A 1 301 ? -23.840 6.984 -14.726 1.00 67.56 458 THR A C 1
ATOM 2010 O O . THR A 1 301 ? -24.472 7.819 -15.383 1.00 70.67 458 THR A O 1
ATOM 2014 N N . GLY A 1 302 ? -22.527 6.803 -14.881 1.00 70.18 459 GLY A N 1
ATOM 2015 C CA . GLY A 1 302 ? -21.742 7.711 -15.700 1.00 69.67 459 GLY A CA 1
ATOM 2016 C C . GLY A 1 302 ? -21.473 9.074 -15.084 1.00 79.44 459 GLY A C 1
ATOM 2017 O O . GLY A 1 302 ? -20.633 9.811 -15.610 1.00 80.05 459 GLY A O 1
ATOM 2018 N N . ILE A 1 303 ? -22.145 9.441 -13.992 1.00 78.81 460 ILE A N 1
ATOM 2019 C CA . ILE A 1 303 ? -21.878 10.723 -13.337 1.00 69.65 460 ILE A CA 1
ATOM 2020 C C . ILE A 1 303 ? -20.626 10.600 -12.480 1.00 67.47 460 ILE A C 1
ATOM 2021 O O . ILE A 1 303 ? -20.588 9.812 -11.530 1.00 66.85 460 ILE A O 1
ATOM 2026 N N . LYS A 1 304 ? -19.600 11.386 -12.806 1.00 72.96 461 LYS A N 1
ATOM 2027 C CA . LYS A 1 304 ? -18.368 11.391 -12.030 1.00 74.15 461 LYS A CA 1
ATOM 2028 C C . LYS A 1 304 ? -18.504 12.373 -10.868 1.00 68.84 461 LYS A C 1
ATOM 2029 O O . LYS A 1 304 ? -18.873 13.533 -11.065 1.00 70.09 461 LYS A O 1
ATOM 2032 N N . SER A 1 305 ? -18.234 11.893 -9.659 1.00 65.92 462 SER A N 1
ATOM 2033 C CA . SER A 1 305 ? -18.280 12.746 -8.483 1.00 63.55 462 SER A CA 1
ATOM 2034 C C . SER A 1 305 ? -17.125 13.731 -8.499 1.00 67.70 462 SER A C 1
ATOM 2035 O O . SER A 1 305 ? -16.037 13.443 -9.005 1.00 71.24 462 SER A O 1
ATOM 2038 N N . LYS A 1 306 ? -17.379 14.911 -7.951 1.00 57.66 463 LYS A N 1
ATOM 2039 C CA . LYS A 1 306 ? -16.389 15.969 -7.905 1.00 61.31 463 LYS A CA 1
ATOM 2040 C C . LYS A 1 306 ? -16.242 16.456 -6.473 1.00 63.46 463 LYS A C 1
ATOM 2041 O O . LYS A 1 306 ? -17.074 16.176 -5.604 1.00 62.26 463 LYS A O 1
ATOM 2044 N N . GLU A 1 307 ? -15.157 17.189 -6.232 1.00 59.95 464 GLU A N 1
ATOM 2045 C CA . GLU A 1 307 ? -14.922 17.854 -4.957 1.00 61.33 464 GLU A CA 1
ATOM 2046 C C . GLU A 1 307 ? -14.974 19.354 -5.203 1.00 64.28 464 GLU A C 1
ATOM 2047 O O . GLU A 1 307 ? -14.034 19.931 -5.768 1.00 68.03 464 GLU A O 1
ATOM 2053 N N . ALA A 1 308 ? -16.076 19.983 -4.798 1.00 53.86 465 ALA A N 1
ATOM 2054 C CA . ALA A 1 308 ? -16.263 21.410 -5.007 1.00 53.06 465 ALA A CA 1
ATOM 2055 C C . ALA A 1 308 ? -16.175 22.219 -3.729 1.00 54.74 465 ALA A C 1
ATOM 2056 O O . ALA A 1 308 ? -16.309 23.444 -3.791 1.00 55.19 465 ALA A O 1
ATOM 2058 N N . ARG A 1 309 ? -15.965 21.579 -2.580 1.00 47.36 466 ARG A N 1
ATOM 2059 C CA . ARG A 1 309 ? -15.962 22.285 -1.301 1.00 51.89 466 ARG A CA 1
ATOM 2060 C C . ARG A 1 309 ? -14.623 22.963 -1.048 1.00 58.40 466 ARG A C 1
ATOM 2061 O O . ARG A 1 309 ? -13.560 22.372 -1.263 1.00 55.45 466 ARG A O 1
ATOM 2069 N N . LYS A 1 310 ? -14.675 24.198 -0.553 1.00 53.48 467 LYS A N 1
ATOM 2070 C CA . LYS A 1 310 ? -13.476 24.799 0.005 1.00 60.19 467 LYS A CA 1
ATOM 2071 C C . LYS A 1 310 ? -13.271 24.419 1.461 1.00 67.49 467 LYS A C 1
ATOM 2072 O O . LYS A 1 310 ? -12.143 24.499 1.963 1.00 62.67 467 LYS A O 1
ATOM 2078 N N . TYR A 1 311 ? -14.330 23.997 2.138 1.00 63.96 468 TYR A N 1
ATOM 2079 C CA . TYR A 1 311 ? -14.270 23.552 3.520 1.00 62.92 468 TYR A CA 1
ATOM 2080 C C . TYR A 1 311 ? -15.005 22.228 3.630 1.00 61.81 468 TYR A C 1
ATOM 2081 O O . TYR A 1 311 ? -16.098 22.067 3.081 1.00 58.65 468 TYR A O 1
ATOM 2090 N N . ILE A 1 312 ? -14.400 21.282 4.329 1.00 63.32 469 ILE A N 1
ATOM 2091 C CA . ILE A 1 312 ? -15.019 20.000 4.620 1.00 6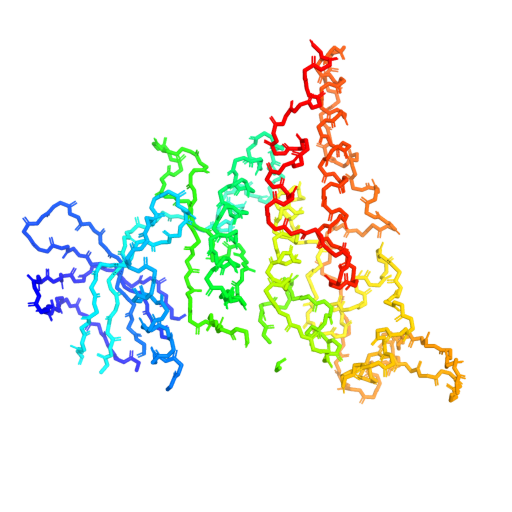6.02 469 ILE A CA 1
ATOM 2092 C C . ILE A 1 312 ? -15.089 19.871 6.135 1.00 67.34 469 ILE A C 1
ATOM 2093 O O . ILE A 1 312 ? -14.055 19.773 6.803 1.00 68.55 469 ILE A O 1
ATOM 2098 N N . PHE A 1 313 ? -16.299 19.878 6.682 1.00 61.15 470 PHE A N 1
ATOM 2099 C CA . PHE A 1 313 ? -16.487 19.751 8.118 1.00 52.62 470 PHE A CA 1
ATOM 2100 C C . PHE A 1 313 ? -16.961 18.357 8.490 1.00 56.67 470 PHE A C 1
ATOM 2101 O O . PHE A 1 313 ? -17.803 17.767 7.809 1.00 62.99 470 PHE A O 1
ATOM 2109 N N . ASN A 1 314 ? -16.399 17.837 9.579 1.00 49.47 471 ASN A N 1
ATOM 2110 C CA . ASN A 1 314 ? -16.828 16.567 10.138 1.00 52.17 471 ASN A CA 1
ATOM 2111 C C . ASN A 1 314 ? -18.132 16.706 10.895 1.00 57.55 471 ASN A C 1
ATOM 2112 O O . ASN A 1 314 ? -18.822 15.706 11.112 1.00 55.96 471 ASN A O 1
ATOM 2114 N N . CYS A 1 315 ? -18.477 17.922 11.301 1.00 57.63 472 CYS A N 1
ATOM 2115 C CA . CYS A 1 315 ? -19.781 18.236 11.869 1.00 58.19 472 CYS A CA 1
ATOM 2116 C C . CYS A 1 315 ? -19.910 19.750 11.902 1.00 54.49 472 CYS A C 1
ATOM 2117 O O . CYS A 1 315 ? -18.915 20.476 11.797 1.00 56.24 472 CYS A O 1
ATOM 2120 N N . LEU A 1 316 ? -21.150 20.221 12.052 1.00 51.78 473 LEU A N 1
ATOM 2121 C CA . LEU A 1 316 ? -21.394 21.650 11.912 1.00 56.78 473 LEU A CA 1
ATOM 2122 C C . LEU A 1 316 ? -20.776 22.455 13.056 1.00 58.15 473 LEU A C 1
ATOM 2123 O O . LEU A 1 316 ? -20.464 23.635 12.870 1.00 61.19 473 LEU A O 1
ATOM 2128 N N . ASP A 1 317 ? -20.596 21.851 14.240 1.00 57.73 474 ASP A N 1
ATOM 2129 C CA . ASP A 1 317 ? -19.948 22.572 15.333 1.00 53.67 474 ASP A CA 1
ATOM 2130 C C . ASP A 1 317 ? -18.553 23.033 14.936 1.00 60.76 474 ASP A C 1
ATOM 2131 O O . ASP A 1 317 ? -18.106 24.107 15.354 1.00 65.42 474 ASP A O 1
ATOM 2136 N N . ASP A 1 318 ? -17.854 22.244 14.113 1.00 60.08 475 ASP A N 1
ATOM 2137 C CA . ASP A 1 318 ? -16.491 22.596 13.728 1.00 63.27 475 ASP A CA 1
ATOM 2138 C C . ASP A 1 318 ? -16.425 23.894 12.944 1.00 66.93 475 ASP A C 1
ATOM 2139 O O . ASP A 1 318 ? -15.327 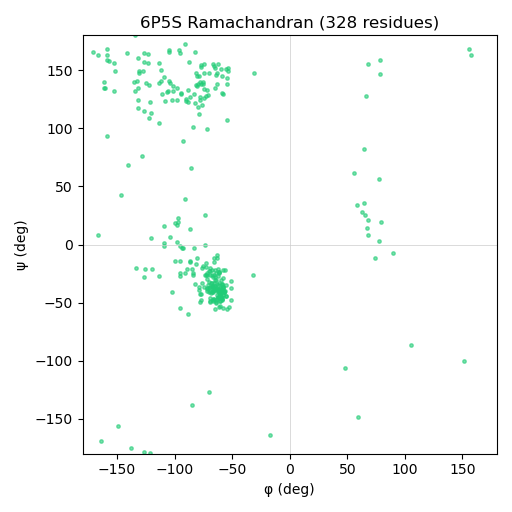24.439 12.768 1.00 70.10 475 ASP A O 1
ATOM 2144 N N . MET A 1 319 ? -17.571 24.414 12.493 1.00 58.61 476 MET A N 1
ATOM 2145 C CA . MET A 1 319 ? -17.585 25.690 11.789 1.00 56.78 476 MET A CA 1
ATOM 2146 C C . MET A 1 319 ? -17.273 26.843 12.733 1.00 58.75 476 MET A C 1
ATOM 2147 O O . MET A 1 319 ? -16.671 27.844 12.325 1.00 60.42 476 MET A O 1
ATOM 2152 N N . ALA A 1 320 ? -17.684 26.720 13.996 1.00 61.57 477 ALA A N 1
ATOM 2153 C CA . ALA A 1 320 ? -17.736 27.870 14.898 1.00 71.54 477 ALA A CA 1
ATOM 2154 C C . ALA A 1 320 ? -16.428 28.650 14.919 1.00 76.25 477 ALA A C 1
ATOM 2155 O O . ALA A 1 320 ? -16.437 29.886 14.957 1.00 76.55 477 ALA A O 1
ATOM 2157 N N . GLN A 1 321 ? -15.295 27.948 14.847 1.00 81.69 478 GLN A N 1
ATOM 2158 C CA . GLN A 1 321 ? -13.995 28.566 15.060 1.00 85.69 478 GLN A CA 1
ATOM 2159 C C . GLN A 1 321 ? -13.377 29.181 13.808 1.00 78.48 478 GLN A C 1
ATOM 2160 O O . GLN A 1 321 ? -12.436 29.969 13.936 1.00 81.18 478 GLN A O 1
ATOM 2162 N N . VAL A 1 322 ? -13.867 28.860 12.608 1.00 76.37 479 VAL A N 1
ATOM 2163 C CA . VAL A 1 322 ? -13.077 29.124 11.406 1.00 70.71 479 VAL A CA 1
ATOM 2164 C C . VAL A 1 322 ? -13.088 30.610 11.066 1.00 68.25 479 VAL A C 1
ATOM 2165 O O . VAL A 1 322 ? -14.117 31.295 11.176 1.00 63.28 479 VAL A O 1
ATOM 2169 N N . ASN A 1 323 ? -11.917 31.124 10.678 1.00 71.70 480 ASN A N 1
ATOM 2170 C CA . ASN A 1 323 ? -11.728 32.506 10.243 1.00 68.38 480 ASN A CA 1
ATOM 2171 C C . ASN A 1 323 ? -11.902 33.527 11.360 1.00 70.96 480 ASN A C 1
ATOM 2172 O O . ASN A 1 323 ? -12.169 34.696 11.073 1.00 70.65 480 ASN A O 1
ATOM 2177 N N . MET A 1 324 ? -11.784 33.137 12.630 1.00 73.81 481 MET A N 1
ATOM 2178 C CA . MET A 1 324 ? -11.955 34.114 13.702 1.00 83.15 481 MET A CA 1
ATOM 2179 C C . MET A 1 324 ? -10.730 35.021 13.800 1.00 78.71 481 MET A C 1
ATOM 2180 O O . MET A 1 324 ? -9.604 34.608 13.513 1.00 83.59 481 MET A O 1
ATOM 2185 N N . THR A 1 325 ? -10.963 36.277 14.190 1.00 79.45 482 THR A N 1
ATOM 2186 C CA . THR A 1 325 ? -9.863 37.197 14.470 1.00 85.78 482 THR A CA 1
ATOM 2187 C C . THR A 1 325 ? -9.155 36.786 15.757 1.00 94.23 482 THR A C 1
ATOM 2188 O O . THR A 1 325 ? -9.796 36.593 16.796 1.00 94.94 482 THR A O 1
ATOM 2192 N N . THR A 1 326 ? -7.829 36.652 15.693 1.00 99.99 483 THR A N 1
ATOM 2193 C CA . THR A 1 326 ? -7.062 36.311 16.887 1.00 105.12 483 THR A CA 1
ATOM 2194 C C . THR A 1 326 ? -6.724 37.532 17.734 1.00 112.88 483 THR A C 1
ATOM 2195 O O . THR A 1 326 ? -6.522 37.393 18.946 1.00 118.23 483 THR A O 1
ATOM 2197 N N . ASP A 1 327 ? -6.682 38.721 17.125 1.00 115.17 484 ASP A N 1
ATOM 2198 C CA . ASP A 1 327 ? -6.254 39.943 17.799 1.00 114.74 484 ASP A CA 1
ATOM 2199 C C . ASP A 1 327 ? -7.190 40.377 18.924 1.00 111.56 484 ASP A C 1
ATOM 2200 O O . ASP A 1 327 ? -6.794 41.219 19.738 1.00 111.61 484 ASP A O 1
ATOM 2202 N N . LEU A 1 328 ? -8.402 39.826 18.990 1.00 106.28 485 LEU A N 1
ATOM 2203 C CA . LEU A 1 328 ? -9.405 40.313 19.929 1.00 93.19 485 LEU A CA 1
ATOM 2204 C C . LEU A 1 328 ? -8.894 40.223 21.358 1.00 97.43 485 LEU A C 1
ATOM 2205 O O . LEU A 1 328 ? -8.405 39.179 21.799 1.00 105.59 485 LEU A O 1
ATOM 2207 N N . GLU A 1 329 ? -9.009 41.326 22.082 1.00 95.29 486 GLU A N 1
ATOM 2208 C CA . GLU A 1 329 ? -8.575 41.390 23.466 1.00 94.08 486 GLU A CA 1
ATOM 2209 C C . GLU A 1 329 ? -9.777 41.186 24.380 1.00 98.30 486 GLU A C 1
ATOM 2210 O O . GLU A 1 329 ? -10.850 41.746 24.132 1.00 98.43 486 GLU A O 1
ATOM 2212 N N . GLY A 1 330 ? -9.602 40.347 25.401 1.00 94.06 487 GLY A N 1
ATOM 2213 C CA . GLY A 1 330 ? -10.508 40.234 26.533 1.00 88.28 487 GLY A CA 1
ATOM 2214 C C . GLY A 1 330 ? -12.003 40.119 26.293 1.00 86.99 487 GLY A C 1
ATOM 2215 O O . GLY A 1 330 ? -12.502 39.055 25.899 1.00 78.08 487 GLY A O 1
ATOM 2216 N N . SER A 1 331 ? -12.733 41.204 26.576 1.00 100.58 488 SER A N 1
ATOM 2217 C CA . SER A 1 331 ? -14.192 41.182 26.520 1.00 93.03 488 SER A CA 1
ATOM 2218 C C . SER A 1 331 ? -14.716 41.165 25.095 1.00 88.81 488 SER A C 1
ATOM 2219 O O . SER A 1 331 ? -15.834 40.688 24.862 1.00 82.44 488 SER A O 1
ATOM 2222 N N . ASP A 1 332 ? -13.944 41.693 24.143 1.00 75.77 489 ASP A N 1
ATOM 2223 C CA . ASP A 1 332 ? -14.353 41.624 22.752 1.00 70.99 489 ASP A CA 1
ATOM 2224 C C . ASP A 1 332 ? -14.301 40.188 22.239 1.00 68.94 489 ASP A C 1
ATOM 2225 O O . ASP A 1 332 ? -15.146 39.790 21.433 1.00 67.02 489 ASP A O 1
ATOM 2230 N N . MET A 1 333 ? -13.362 39.375 22.733 1.00 77.33 490 MET A N 1
ATOM 2231 C CA . MET A 1 333 ? -13.312 38.001 22.250 1.00 82.19 490 MET A CA 1
ATOM 2232 C C . MET A 1 333 ? -14.415 37.139 22.859 1.00 67.65 490 MET A C 1
ATOM 2233 O O . MET A 1 333 ? -14.920 36.232 22.191 1.00 69.40 490 MET A O 1
ATOM 2238 N N . LEU A 1 334 ? -14.810 37.397 24.108 1.00 73.57 491 LEU A N 1
ATOM 2239 C CA . LEU A 1 334 ? -15.974 36.702 24.653 1.00 77.31 491 LEU A CA 1
ATOM 2240 C C . LEU A 1 334 ? -17.219 37.001 23.827 1.00 76.15 491 LEU A C 1
ATOM 2241 O O . LEU A 1 334 ? -18.028 36.102 23.557 1.00 75.84 491 LEU A O 1
ATOM 2246 N N . VAL A 1 335 ? -17.392 38.263 23.432 1.00 72.74 492 VAL A N 1
ATOM 2247 C CA . VAL A 1 335 ? -18.503 38.635 22.561 1.00 70.82 492 VAL A CA 1
ATOM 2248 C C . VAL A 1 335 ? -18.484 37.782 21.299 1.00 62.40 492 VAL A C 1
ATOM 2249 O O . VAL A 1 335 ? -19.447 37.067 21.000 1.00 59.22 492 VAL A O 1
ATOM 2253 N N . GLU A 1 336 ? -17.356 37.795 20.582 1.00 55.75 493 GLU A N 1
ATOM 2254 C CA . GLU A 1 336 ? -17.246 37.069 19.315 1.00 60.80 493 GLU A CA 1
ATOM 2255 C C . GLU A 1 336 ? -17.474 35.569 19.501 1.00 65.50 493 GLU A C 1
ATOM 2256 O O . GLU A 1 336 ? -18.254 34.954 18.765 1.00 71.23 493 GLU A O 1
ATOM 2262 N N . LYS A 1 337 ? -16.805 34.958 20.484 1.00 61.76 494 LYS A N 1
ATOM 2263 C CA . LYS A 1 337 ? -17.020 33.537 20.772 1.00 58.62 494 LYS A CA 1
ATOM 2264 C C . LYS A 1 337 ? -18.485 33.241 21.091 1.00 62.12 494 LYS A C 1
ATOM 2265 O O . LYS A 1 337 ? -19.021 32.208 20.674 1.00 61.15 494 LYS A O 1
ATOM 2269 N N . ALA A 1 338 ? -19.150 34.127 21.845 1.00 65.42 495 ALA A N 1
ATOM 2270 C CA . ALA A 1 338 ? -20.571 33.923 22.133 1.00 65.30 495 ALA A CA 1
ATOM 2271 C C . ALA A 1 338 ? -21.433 34.122 20.883 1.00 65.65 495 ALA A C 1
ATOM 2272 O O . ALA A 1 338 ? -22.417 33.399 20.688 1.00 57.78 495 ALA A O 1
ATOM 2274 N N . ASP A 1 339 ? -21.084 35.098 20.032 1.00 71.90 496 ASP A N 1
ATOM 2275 C CA . ASP A 1 339 ? -21.816 35.311 18.777 1.00 62.20 496 ASP A CA 1
ATOM 2276 C C . ASP A 1 339 ? -21.740 34.082 17.875 1.00 54.14 496 ASP A C 1
ATOM 2277 O O . ASP A 1 339 ? -22.750 33.663 17.295 1.00 51.64 496 ASP A O 1
ATOM 2282 N N . ARG A 1 340 ? -20.553 33.474 17.771 1.00 53.93 497 ARG A N 1
ATOM 2283 C CA . ARG A 1 340 ? -20.378 32.290 16.937 1.00 60.88 497 ARG A CA 1
ATOM 2284 C C . ARG A 1 340 ? -21.106 31.083 17.519 1.00 61.30 497 ARG A C 1
ATOM 2285 O O . ARG A 1 340 ? -21.657 30.267 16.771 1.00 62.32 497 ARG A O 1
ATOM 2293 N N . ARG A 1 341 ? -21.123 30.944 18.850 1.00 55.31 498 ARG A N 1
ATOM 2294 C CA . ARG A 1 341 ? -21.841 29.809 19.433 1.00 57.69 498 ARG A CA 1
ATOM 2295 C C . ARG A 1 341 ? -23.327 29.902 19.117 1.00 54.74 498 ARG A C 1
ATOM 2296 O O . ARG A 1 341 ? -23.946 28.914 18.709 1.00 58.78 498 ARG A O 1
ATOM 2299 N N . GLU A 1 342 ? -23.895 31.101 19.247 1.00 58.31 499 GLU A N 1
ATOM 2300 C CA . GLU A 1 342 ? -25.299 31.313 18.915 1.00 55.70 499 GLU A CA 1
ATOM 2301 C C . GLU A 1 342 ? -25.557 31.122 17.424 1.00 52.26 499 GLU A C 1
ATOM 2302 O O . GLU A 1 342 ? -26.607 30.589 17.036 1.00 49.25 499 GLU A O 1
ATOM 2308 N N . PHE A 1 343 ? -24.605 31.533 16.583 1.00 59.13 500 PHE A N 1
ATOM 2309 C CA . PHE A 1 343 ? -24.773 31.419 15.136 1.00 59.08 500 PHE A CA 1
ATOM 2310 C C . PHE A 1 343 ? -24.804 29.959 14.695 1.00 54.81 500 PHE A C 1
ATOM 2311 O O . PHE A 1 343 ? -25.699 29.545 13.943 1.00 49.59 500 PHE A O 1
ATOM 2319 N N . ILE A 1 344 ? -23.846 29.151 15.159 1.00 50.81 501 ILE A N 1
ATOM 2320 C CA . ILE A 1 344 ? -23.888 27.731 14.803 1.00 51.26 501 ILE A CA 1
ATOM 2321 C C . ILE A 1 344 ? -25.093 27.050 15.431 1.00 59.82 501 ILE A C 1
ATOM 2322 O O . ILE A 1 344 ? -25.698 26.153 14.826 1.00 60.12 501 ILE A O 1
ATOM 2327 N N . ASP A 1 345 ? -25.475 27.454 16.642 1.00 52.81 502 ASP A N 1
ATOM 2328 C CA . ASP A 1 345 ? -26.678 26.872 17.221 1.00 52.19 502 ASP A CA 1
ATOM 2329 C C . ASP A 1 345 ? -27.895 27.142 16.340 1.00 55.86 502 ASP A C 1
ATOM 2330 O O . ASP A 1 345 ? -28.720 26.249 16.101 1.00 58.37 502 ASP A O 1
ATOM 2335 N N . LEU A 1 346 ? -28.030 28.372 15.852 1.00 54.52 503 LEU A N 1
ATOM 2336 C CA . LEU A 1 346 ? -29.115 28.663 14.922 1.00 51.49 503 LEU A CA 1
ATOM 2337 C C . LEU A 1 346 ? -28.921 27.919 13.601 1.00 51.83 503 LEU A C 1
ATOM 2338 O O . LEU A 1 346 ? -29.881 27.395 13.014 1.00 50.11 503 LEU A O 1
ATOM 2343 N N . LEU A 1 347 ? -27.684 27.855 13.122 1.00 52.25 504 LEU A N 1
ATOM 2344 C CA . LEU A 1 347 ? -27.442 27.201 11.844 1.00 55.96 504 LEU A CA 1
ATOM 2345 C C . LEU A 1 347 ? -27.832 25.730 11.890 1.00 58.10 504 LEU A C 1
ATOM 2346 O O . LEU A 1 347 ? -28.384 25.196 10.922 1.00 50.86 504 LEU A O 1
ATOM 2351 N N . LYS A 1 348 ? -27.554 25.052 13.002 1.00 52.29 505 LYS A N 1
ATOM 2352 C CA . LYS A 1 348 ? -27.877 23.627 13.070 1.00 46.74 505 LYS A CA 1
ATOM 2353 C C . LYS A 1 348 ? -29.381 23.405 13.074 1.00 54.85 505 LYS A C 1
ATOM 2354 O O . LYS A 1 348 ? -29.870 22.432 12.495 1.00 55.52 505 LYS A O 1
ATOM 2358 N N . LYS A 1 349 ? -30.135 24.294 13.720 1.00 50.10 506 LYS A N 1
ATOM 2359 C CA . LYS A 1 349 ? -31.579 24.147 13.725 1.00 51.73 506 LYS A CA 1
ATOM 2360 C C . LYS A 1 349 ? -32.209 24.472 12.379 1.00 50.31 506 LYS A C 1
ATOM 2361 O O . LYS A 1 349 ? -33.309 23.992 12.106 1.00 55.69 506 LYS A O 1
ATOM 2367 N N . MET A 1 350 ? -31.553 25.287 11.544 1.00 50.05 507 MET A N 1
ATOM 2368 C CA . MET A 1 350 ? -32.062 25.529 10.197 1.00 50.67 507 MET A CA 1
ATOM 2369 C C . MET A 1 350 ? -31.716 24.374 9.272 1.00 49.99 507 MET A C 1
ATOM 2370 O O . MET A 1 350 ? -32.501 24.017 8.385 1.00 50.29 507 MET A O 1
ATOM 2375 N N . LEU A 1 351 ? -30.533 23.799 9.464 1.00 49.14 508 LEU A N 1
ATOM 2376 C CA . LEU A 1 351 ? -30.070 22.611 8.756 1.00 48.53 508 LEU A CA 1
ATOM 2377 C C . LEU A 1 351 ? -30.413 21.331 9.489 1.00 54.65 508 LEU A C 1
ATOM 2378 O O . LEU A 1 351 ? -29.594 20.404 9.548 1.00 53.84 508 LEU A O 1
ATOM 2383 N N . THR A 1 352 ? -31.599 21.261 10.077 1.00 57.55 509 THR A N 1
ATOM 2384 C CA . THR A 1 352 ? -32.097 20.014 10.637 1.00 58.80 509 THR A CA 1
ATOM 2385 C C . THR A 1 352 ? -32.721 19.202 9.507 1.00 51.67 509 THR A C 1
ATOM 2386 O O . THR A 1 352 ? -33.535 19.719 8.734 1.00 50.54 509 THR A O 1
ATOM 2390 N N . ILE A 1 353 ? -32.317 17.942 9.393 1.00 51.53 510 ILE A N 1
ATOM 2391 C CA . ILE A 1 353 ? -32.631 17.186 8.189 1.00 53.39 510 ILE A CA 1
ATOM 2392 C C . ILE A 1 353 ? -34.111 16.827 8.146 1.00 55.97 510 ILE A C 1
ATOM 2393 O O . ILE A 1 353 ? -34.744 16.904 7.088 1.00 50.61 510 ILE A O 1
ATOM 2398 N N . ASP A 1 354 ? -34.691 16.459 9.292 1.00 50.04 511 ASP A N 1
ATOM 2399 C CA . ASP A 1 354 ? -36.133 16.229 9.395 1.00 57.02 511 ASP A CA 1
ATOM 2400 C C . ASP A 1 354 ? -36.853 17.573 9.442 1.00 54.21 511 ASP A C 1
ATOM 2401 O O . ASP A 1 354 ? -36.624 18.365 10.358 1.00 50.61 511 ASP A O 1
ATOM 2406 N N . ALA A 1 355 ? -37.740 17.814 8.471 1.00 47.09 512 ALA A N 1
ATOM 2407 C CA . ALA A 1 355 ? -38.404 19.110 8.357 1.00 50.58 512 ALA A CA 1
ATOM 2408 C C . ALA A 1 355 ? -39.360 19.383 9.525 1.00 62.24 512 ALA A C 1
ATOM 2409 O O . ALA A 1 355 ? -39.619 20.550 9.851 1.00 57.76 512 ALA A O 1
ATOM 2411 N N . ASP A 1 356 ? -39.898 18.328 10.160 1.00 59.75 513 ASP A N 1
ATOM 2412 C CA . ASP A 1 356 ? -40.774 18.504 11.323 1.00 57.69 513 ASP A CA 1
ATOM 2413 C C . ASP A 1 356 ? -40.045 19.114 12.507 1.00 56.40 513 ASP A C 1
ATOM 2414 O O . ASP A 1 356 ? -40.667 19.804 13.316 1.00 61.39 513 ASP A O 1
ATOM 2419 N N . LYS A 1 357 ? -38.744 18.858 12.639 1.00 58.00 514 LYS A N 1
ATOM 2420 C CA . LYS A 1 357 ? -37.938 19.382 13.736 1.00 58.60 514 LYS A CA 1
ATOM 2421 C C . LYS A 1 357 ? -37.200 20.664 13.375 1.00 57.57 514 LYS A C 1
ATOM 2422 O O . LYS A 1 357 ? -36.495 21.218 14.225 1.00 55.67 514 LYS A O 1
ATOM 2427 N N . ARG A 1 358 ? -37.330 21.139 12.141 1.00 55.28 515 ARG A N 1
ATOM 2428 C CA . ARG A 1 358 ? -36.570 22.290 11.684 1.00 46.63 515 ARG A CA 1
ATOM 2429 C C . ARG A 1 358 ? -37.169 23.590 12.211 1.00 45.81 515 ARG A C 1
ATOM 2430 O O . ARG A 1 358 ? -38.391 23.764 12.241 1.00 55.08 515 ARG A O 1
ATOM 2438 N N . ILE A 1 359 ? -36.296 24.520 12.609 1.00 53.21 516 ILE A N 1
ATOM 2439 C CA . ILE A 1 359 ? -36.773 25.781 13.166 1.00 48.36 516 ILE A CA 1
ATOM 2440 C C . ILE A 1 359 ? -37.557 26.557 12.104 1.00 54.12 516 ILE A C 1
ATOM 2441 O O . ILE A 1 359 ? -37.275 26.482 10.890 1.00 52.64 516 ILE A O 1
ATOM 2446 N N . THR A 1 360 ? -38.579 27.285 12.564 1.00 54.33 517 THR A N 1
ATOM 2447 C CA . THR A 1 360 ? -39.469 28.069 11.719 1.00 56.70 517 THR A CA 1
ATOM 2448 C C . THR A 1 360 ? -38.999 29.517 11.661 1.00 55.99 517 THR A C 1
ATOM 2449 O O . THR A 1 360 ? -38.187 29.940 12.478 1.00 56.48 517 THR A O 1
ATOM 2453 N N . PRO A 1 361 ? -39.501 30.310 10.711 1.00 52.32 518 PRO A N 1
ATOM 2454 C CA . PRO A 1 361 ? -39.082 31.722 10.656 1.00 51.05 518 PRO A CA 1
ATOM 2455 C C . PRO A 1 361 ? -39.376 32.497 11.925 1.00 61.30 518 PRO A C 1
ATOM 2456 O O . PRO A 1 361 ? -38.509 33.244 12.399 1.00 59.58 518 PRO A O 1
ATOM 2460 N N . ILE A 1 362 ? -40.587 32.378 12.470 1.00 62.07 519 ILE A N 1
ATOM 2461 C CA . ILE A 1 362 ? -40.885 33.105 13.700 1.00 65.17 519 ILE A CA 1
ATOM 2462 C C . ILE A 1 362 ? -39.895 32.713 14.789 1.00 58.60 519 ILE A C 1
ATOM 2463 O O . ILE A 1 362 ? -39.359 33.573 15.491 1.00 60.91 519 ILE A O 1
ATOM 2468 N N . GLU A 1 363 ? -39.564 31.426 14.891 1.00 68.00 520 GLU A N 1
ATOM 2469 C CA . GLU A 1 363 ? -38.663 30.992 15.956 1.00 65.43 520 GLU A CA 1
ATOM 2470 C C . GLU A 1 363 ? -37.220 31.442 15.723 1.00 62.95 520 GLU A C 1
ATOM 2471 O O . GLU A 1 363 ? -36.489 31.668 16.701 1.00 63.35 520 GLU A O 1
ATOM 2477 N N . THR A 1 364 ? -36.778 31.591 14.461 1.00 54.16 521 THR A N 1
ATOM 2478 C CA . THR A 1 364 ? -35.429 32.133 14.267 1.00 60.20 521 THR A CA 1
ATOM 2479 C C . THR A 1 364 ? -35.388 33.620 14.596 1.00 58.46 521 THR A C 1
ATOM 2480 O O . THR A 1 364 ? -34.402 34.103 15.164 1.00 57.59 521 THR A O 1
ATOM 2484 N N . LEU A 1 365 ? -36.444 34.364 14.238 1.00 59.47 522 LEU A N 1
ATOM 2485 C CA . LEU A 1 365 ? -36.576 35.759 14.667 1.00 59.57 522 LEU A CA 1
ATOM 2486 C C . LEU A 1 365 ? -36.525 35.911 16.185 1.00 62.34 522 LEU A C 1
ATOM 2487 O O . LEU A 1 365 ? -36.203 36.997 16.682 1.00 64.55 522 LEU A O 1
ATOM 2492 N N . ASN A 1 366 ? -36.814 34.847 16.931 1.00 61.11 523 ASN A N 1
ATOM 2493 C CA . ASN A 1 366 ? -36.708 34.847 18.383 1.00 68.46 523 ASN A CA 1
ATOM 2494 C C . ASN A 1 366 ? -35.409 34.244 18.881 1.00 63.02 523 ASN A C 1
ATOM 2495 O O . ASN A 1 366 ? -35.225 34.146 20.093 1.00 64.07 523 ASN A O 1
ATOM 2500 N N . HIS A 1 367 ? -34.504 33.829 17.977 1.00 64.34 524 HIS A N 1
ATOM 2501 C CA . HIS A 1 367 ? -33.273 33.177 18.408 1.00 60.79 524 HIS A CA 1
ATOM 2502 C C . HIS A 1 367 ? -32.280 34.230 18.891 1.00 55.66 524 HIS A C 1
ATOM 2503 O O . HIS A 1 367 ? -32.250 35.344 18.361 1.00 60.40 524 HIS A O 1
ATOM 2510 N N . PRO A 1 368 ? -31.474 33.918 19.913 1.00 58.85 525 PRO A N 1
ATOM 2511 C CA . PRO A 1 368 ? -30.548 34.940 20.427 1.00 64.87 525 PRO A CA 1
ATOM 2512 C C . PRO A 1 368 ? -29.599 35.478 19.373 1.00 67.03 525 PRO A C 1
ATOM 2513 O O . PRO A 1 368 ? -29.190 36.640 19.475 1.00 65.93 525 PRO A O 1
ATOM 2517 N N . PHE A 1 369 ? -29.240 34.697 18.351 1.00 56.25 526 PHE A N 1
ATOM 2518 C CA . PHE A 1 369 ? -28.363 35.273 17.337 1.00 51.92 526 PHE A CA 1
ATOM 2519 C C . PHE A 1 369 ? -29.022 36.470 16.671 1.00 50.87 526 PHE A C 1
ATOM 2520 O O . PHE A 1 369 ? -28.376 37.495 16.438 1.00 60.89 526 PHE A O 1
ATOM 2528 N N . VAL A 1 370 ? -30.320 36.374 16.403 1.00 53.27 527 VAL A N 1
ATOM 2529 C CA . VAL A 1 370 ? -31.033 37.471 15.765 1.00 56.99 527 VAL A CA 1
ATOM 2530 C C . VAL A 1 370 ? -31.345 38.595 16.761 1.00 68.46 527 VAL A C 1
ATOM 2531 O O . VAL A 1 370 ? -31.208 39.780 16.433 1.00 66.66 527 VAL A O 1
ATOM 2535 N N . THR A 1 371 ? -31.785 38.253 17.980 1.00 60.26 528 THR A N 1
ATOM 2536 C CA . THR A 1 371 ? -32.231 39.270 18.931 1.00 67.90 528 THR A CA 1
ATOM 2537 C C . THR A 1 371 ? -31.081 39.888 19.716 1.00 73.47 528 THR A C 1
ATOM 2538 O O . THR A 1 371 ? -31.219 41.011 20.213 1.00 72.00 528 THR A O 1
ATOM 2542 N N . MET A 1 372 ? -29.978 39.146 19.880 1.00 71.70 529 MET A N 1
ATOM 2543 C CA . MET A 1 372 ? -28.733 39.574 20.515 1.00 70.32 529 MET A CA 1
ATOM 2544 C C . MET A 1 372 ? -28.802 39.550 22.034 1.00 72.77 529 MET A C 1
ATOM 2545 O O . MET A 1 372 ? -27.967 40.176 22.703 1.00 67.41 529 MET A O 1
ATOM 2550 N N . THR A 1 373 ? -29.755 38.810 22.604 1.00 69.40 530 THR A N 1
ATOM 2551 C CA . THR A 1 373 ? -29.822 38.691 24.054 1.00 68.61 530 THR A CA 1
ATOM 2552 C C . THR A 1 373 ? -28.572 38.031 24.632 1.00 69.19 530 THR A C 1
ATOM 2553 O O . THR A 1 373 ? -28.196 38.319 25.774 1.00 74.19 530 THR A O 1
ATOM 2557 N N . HIS A 1 374 ? -27.890 37.187 23.851 1.00 63.49 531 HIS A N 1
ATOM 2558 C CA . HIS A 1 374 ? -26.637 36.589 24.309 1.00 64.16 531 HIS A CA 1
ATOM 2559 C C . HIS A 1 374 ? -25.569 37.630 24.593 1.00 67.87 531 HIS A C 1
ATOM 2560 O O . HIS A 1 374 ? -24.646 37.364 25.368 1.00 75.90 531 HIS A O 1
ATOM 2567 N N . LEU A 1 375 ? -25.666 38.800 23.981 1.00 70.06 532 LEU A N 1
ATOM 2568 C CA . LEU A 1 375 ? -24.677 39.839 24.183 1.00 79.69 532 LEU A CA 1
ATOM 2569 C C . LEU A 1 375 ? -24.971 40.710 25.399 1.00 92.21 532 LEU A C 1
ATOM 2570 O O . LEU A 1 375 ? -24.078 41.437 25.845 1.00 96.42 532 LEU A O 1
ATOM 2575 N N . LEU A 1 376 ? -26.186 40.643 25.955 1.00 89.83 533 LEU A N 1
ATOM 2576 C CA . LEU A 1 376 ? -26.471 41.362 27.192 1.00 95.02 533 LEU A CA 1
ATOM 2577 C C . LEU A 1 376 ? -25.656 40.834 28.358 1.00 101.96 533 LEU A C 1
ATOM 2578 O O . LEU A 1 376 ? -25.452 41.563 29.333 1.00 108.80 533 LEU A O 1
ATOM 2583 N N . ASP A 1 377 ? -25.170 39.596 28.275 1.00 109.47 534 ASP A N 1
ATOM 2584 C CA . ASP A 1 377 ? -24.333 39.024 29.326 1.00 117.63 534 ASP A CA 1
ATOM 2585 C C . ASP A 1 377 ? -22.927 39.618 29.306 1.00 115.61 534 ASP A C 1
ATOM 2586 O O . ASP A 1 377 ? -21.974 38.971 29.753 1.00 112.24 534 ASP A O 1
ATOM 2591 N N . PHE A 1 378 ? -22.787 40.838 28.786 1.00 113.77 535 PHE A N 1
ATOM 2592 C CA . PHE A 1 378 ? -21.496 41.519 28.692 1.00 112.15 535 PHE A CA 1
ATOM 2593 C C . PHE A 1 378 ? -21.651 43.016 28.952 1.00 117.58 535 PHE A C 1
ATOM 2594 O O . PHE A 1 378 ? -20.688 43.778 28.848 1.00 119.39 535 PHE A O 1
#

CATH classification: 1.10.510.10

B-factor: mean 65.79, std 18.8, range [30.0, 143.73]

GO terms:
  GO:0045766 positive regulation of angiogenesis (P, IDA)
  GO:0042771 intrinsic apoptotic signaling pathway in response to DNA damage by p53 class mediator (P, TAS)
  GO:0030578 PML body organization (P, TAS)
  GO:0051726 regulation of cell cycle (P, TAS)
  GO:0071456 cellular response to hypoxia (P, TAS)
  GO:0005515 protein binding (F, IPI)
  GO:0004672 protein kinase activity (F, TAS)
  GO:0005634 nucleus (C, TAS)
  GO:0003714 transcription corepressor activity (F, TAS)
  GO:2000059 negative regulation of ubiquitin-dependent protein catabolic process (P, IMP)
  GO:0004674 protein serine/threonine kinase activity (F, TAS)
  GO:0040029 epigenetic regulation of gene expression (P, TAS)
  GO:0005654 nucleoplasm (C, TAS)
  GO:1901796 regulation of signal transduction by p53 class mediator (P, TAS)
  GO:0005634 nucleus (C, IDA)
  GO:0016605 PML body (C, IDA)
  GO:0030330 DNA damage response, signal transduction by p53 class mediator (P, IDA)
  GO:0045944 positive regulation of transcription by RNA polymerase II (P, IMP)
  GO:0061629 RNA polymerase II-specific DNA-binding transcription factor binding (F, IPI)
  GO:0005654 nucleoplasm (C, IDA)

Sequence (331 aa):
QLVQHEVLCSMTNTYEVLEFLGRGQVVKCWKRGTNEIVAIKILRQGQIEVSILARLSTESADDYNFVRAYECFQHHTCLVFEMLEQNLYDFLKQNKFSPLPLKYIRPVLQQVATALMKLKSLGLIHADLKPENIMLVDPSRQPYRVKVIDFGSASHVTLQSRYYRAPEIILGLPFCEAIDMMWSLGCVIAELFLGWPLYPGASEYDQIRYISQTQGLPAEYLLSAGTKTTRFFNRDTDPYPLWRLKTPDDHEAETGIKSKEARKYIFNCLDDMAQVNMTTDLEGSDMLVEKADRREFIDLLKKMLTIDADKRITPIETLNHPFVTMTHLLDF

Solvent-accessible surface area: 15699 Å² total

Organism: Homo sapiens (NCBI:txid9606)

Nearest PDB structures (foldseek):
  6p5s-assembly1_A  TM=1.002E+00  e=1.325E-64  Homo sapiens
  7ncf-assembly1_A  TM=9.778E-01  e=2.164E-56  Homo sapiens
  7o7i-assembly1_A  TM=9.751E-01  e=3.508E-49  Homo sapiens
  2qkr-assembly1_A  TM=8.305E-01  e=5.023E-16  Cryptosporidium parvum Iowa II
  3bhy-assembly1_A  TM=7.785E-01  e=1.482E-14  Homo sapiens